Protein AF-0000000078982950 (afdb_homodimer)

Structure (mmCIF, N/CA/C/O backbone):
data_AF-0000000078982950-model_v1
#
loop_
_entity.id
_entity.type
_entity.pdbx_description
1 polymer 'Carboxymuconolactone decarboxylase family protein'
#
loop_
_atom_site.group_PDB
_atom_site.id
_atom_site.type_symbol
_atom_site.label_atom_id
_atom_site.label_alt_id
_atom_site.label_comp_id
_atom_site.label_asym_id
_atom_site.label_entity_id
_atom_site.label_seq_id
_atom_site.pdbx_PDB_ins_code
_atom_site.Cartn_x
_atom_site.Cartn_y
_atom_site.Cartn_z
_atom_site.occupancy
_atom_site.B_iso_or_equiv
_atom_site.auth_seq_id
_atom_site.auth_comp_id
_atom_site.auth_asym_id
_atom_site.auth_atom_id
_atom_site.pdbx_PDB_model_num
ATOM 1 N N . MET A 1 1 ? -13.945 34.406 10.516 1 42.62 1 MET A N 1
ATOM 2 C CA . MET A 1 1 ? -13.352 33.656 11.625 1 42.62 1 MET A CA 1
ATOM 3 C C . MET A 1 1 ? -13.32 32.156 11.336 1 42.62 1 MET A C 1
ATOM 5 O O . MET A 1 1 ? -14.344 31.578 10.969 1 42.62 1 MET A O 1
ATOM 9 N N . LYS A 1 2 ? -12.109 31.609 10.891 1 49.88 2 LYS A N 1
ATOM 10 C CA . LYS A 1 2 ? -12.016 30.188 10.562 1 49.88 2 LYS A CA 1
ATOM 11 C C . LYS A 1 2 ? -12.781 29.344 11.57 1 49.88 2 LYS A C 1
ATOM 13 O O . LYS A 1 2 ? -12.539 29.406 12.773 1 49.88 2 LYS A O 1
ATOM 18 N N . PRO A 1 3 ? -13.867 28.719 11.367 1 52.5 3 PRO A N 1
ATOM 19 C CA . PRO A 1 3 ? -14.656 28.016 12.391 1 52.5 3 PRO A CA 1
ATOM 20 C C . PRO A 1 3 ? -13.805 27.109 13.266 1 52.5 3 PRO A C 1
ATOM 22 O O . PRO A 1 3 ? -12.75 26.625 12.836 1 52.5 3 PRO A O 1
ATOM 25 N N . THR A 1 4 ? -14.148 27.156 14.648 1 52.28 4 THR A N 1
ATOM 26 C CA . THR A 1 4 ? -13.531 26.391 15.734 1 52.28 4 THR A CA 1
ATOM 27 C C . THR A 1 4 ? -13.188 24.984 15.273 1 52.28 4 THR A C 1
ATOM 29 O O . THR A 1 4 ? -12.195 24.406 15.719 1 52.28 4 THR A O 1
ATOM 32 N N . HIS A 1 5 ? -14.023 24.438 14.461 1 58.47 5 HIS A N 1
ATOM 33 C CA . HIS A 1 5 ? -13.797 23.094 13.93 1 58.47 5 HIS A CA 1
ATOM 34 C C . HIS A 1 5 ? -12.539 23.047 13.07 1 58.47 5 HIS A C 1
ATOM 36 O O . HIS A 1 5 ? -11.797 22.062 13.109 1 58.47 5 HIS A O 1
ATOM 42 N N . GLY A 1 6 ? -12.312 24.25 12.578 1 64.62 6 GLY A N 1
ATOM 43 C CA . GLY A 1 6 ? -11.156 24.375 11.703 1 64.62 6 GLY A CA 1
ATOM 44 C C . GLY A 1 6 ? -9.836 24.344 12.453 1 64.62 6 GLY A C 1
ATOM 45 O O . GLY A 1 6 ? -8.914 23.609 12.07 1 64.62 6 GLY A O 1
ATOM 46 N N . ILE A 1 7 ? -9.914 25.016 13.633 1 70.56 7 ILE A N 1
ATOM 47 C CA . ILE A 1 7 ? -8.68 25.094 14.398 1 70.56 7 ILE A CA 1
ATOM 48 C C . ILE A 1 7 ? -8.344 23.719 14.984 1 70.56 7 ILE A C 1
ATOM 50 O O . ILE A 1 7 ? -7.184 23.297 14.953 1 70.56 7 ILE A O 1
ATOM 54 N N . GLU A 1 8 ? -9.328 23.125 15.469 1 87.69 8 GLU A N 1
ATOM 55 C CA . GLU A 1 8 ? -9.102 21.797 16.031 1 87.69 8 GLU A CA 1
ATOM 56 C C . GLU A 1 8 ? -8.648 20.797 14.961 1 87.69 8 GLU A C 1
ATOM 58 O O . GLU A 1 8 ? -7.781 19.953 15.211 1 87.69 8 GLU A O 1
ATOM 63 N N . ARG A 1 9 ? -9.195 21.031 13.883 1 92.38 9 ARG A N 1
ATOM 64 C CA . ARG A 1 9 ? -8.852 20.188 12.758 1 92.38 9 ARG A CA 1
ATOM 65 C C . ARG A 1 9 ? -7.406 20.391 12.32 1 92.38 9 ARG A C 1
ATOM 67 O O . ARG A 1 9 ? -6.668 19.438 12.094 1 92.38 9 ARG A O 1
ATOM 74 N N . ASP A 1 10 ? -7.055 21.641 12.258 1 92.06 10 ASP A N 1
ATOM 75 C CA . ASP A 1 10 ? -5.676 21.969 11.898 1 92.06 10 ASP A CA 1
ATOM 76 C C . ASP A 1 10 ? -4.699 21.469 12.961 1 92.06 10 ASP A C 1
ATOM 78 O O . ASP A 1 10 ? -3.637 20.922 12.625 1 92.06 10 ASP A O 1
ATOM 82 N N . THR A 1 11 ? -5.086 21.703 14.18 1 94.94 11 THR A N 1
ATOM 83 C CA . THR A 1 11 ? -4.238 21.266 15.281 1 94.94 11 THR A CA 1
ATOM 84 C C . THR A 1 11 ? -4.035 19.766 15.25 1 94.94 11 THR A C 1
ATOM 86 O O . THR A 1 11 ? -2.922 19.266 15.461 1 94.94 11 THR A O 1
ATOM 89 N N . LEU A 1 12 ? -5.059 19.062 15.016 1 96.25 12 LEU A N 1
ATOM 90 C CA . LEU A 1 12 ? -4.977 17.609 14.945 1 96.25 12 LEU A CA 1
ATOM 91 C C . LEU A 1 12 ? -4.094 17.172 13.781 1 96.25 12 LEU A C 1
ATOM 93 O O . LEU A 1 12 ? -3.264 16.266 13.93 1 96.25 12 LEU A O 1
ATOM 97 N N . ALA A 1 13 ? -4.316 17.797 12.695 1 97.31 13 ALA A N 1
ATOM 98 C CA . ALA A 1 13 ? -3.512 17.484 11.523 1 97.31 13 ALA A CA 1
ATOM 99 C C . ALA A 1 13 ? -2.025 17.688 11.797 1 97.31 13 ALA A C 1
ATOM 101 O O . ALA A 1 13 ? -1.204 16.812 11.484 1 97.31 13 ALA A O 1
ATOM 102 N N . LEU A 1 14 ? -1.729 18.766 12.398 1 96.88 14 LEU A N 1
ATOM 103 C CA . LEU A 1 14 ? -0.335 19.094 12.664 1 96.88 14 LEU A CA 1
ATOM 104 C C . LEU A 1 14 ? 0.253 18.172 13.727 1 96.88 14 LEU A C 1
ATOM 106 O O . LEU A 1 14 ? 1.439 17.844 13.68 1 96.88 14 LEU A O 1
ATOM 110 N N . ALA A 1 15 ? -0.502 17.75 14.641 1 97 15 ALA A N 1
ATOM 111 C CA . ALA A 1 15 ? -0.04 16.812 15.664 1 97 15 ALA A CA 1
ATOM 112 C C . ALA A 1 15 ? 0.327 15.469 15.039 1 97 15 ALA A C 1
ATOM 114 O O . ALA A 1 15 ? 1.34 14.867 15.406 1 97 15 ALA A O 1
ATOM 115 N N . ILE A 1 16 ? -0.468 15.016 14.117 1 97 16 ILE A N 1
ATOM 116 C CA . ILE A 1 16 ? -0.2 13.75 13.438 1 97 16 ILE A CA 1
ATOM 117 C C . ILE A 1 16 ? 1.064 13.875 12.594 1 97 16 ILE A C 1
ATOM 119 O O . ILE A 1 16 ? 1.909 12.977 12.594 1 97 16 ILE A O 1
ATOM 123 N N . LEU A 1 17 ? 1.16 14.969 11.938 1 96.94 17 LEU A N 1
ATOM 124 C CA . LEU A 1 17 ? 2.348 15.203 11.125 1 96.94 17 LEU A CA 1
ATOM 125 C C . LEU A 1 17 ? 3.609 15.164 11.977 1 96.94 17 LEU A C 1
ATOM 127 O O . LEU A 1 17 ? 4.633 14.617 11.555 1 96.94 17 LEU A O 1
ATOM 131 N N . ASP A 1 18 ? 3.578 15.68 13.164 1 97.25 18 ASP A N 1
ATOM 132 C CA . ASP A 1 18 ? 4.734 15.672 14.055 1 97.25 18 ASP A CA 1
ATOM 133 C C . ASP A 1 18 ? 5.008 14.266 14.586 1 97.25 18 ASP A C 1
ATOM 135 O O . ASP A 1 18 ? 6.145 13.938 14.93 1 97.25 18 ASP A O 1
ATOM 139 N N . GLN A 1 19 ? 3.977 13.461 14.711 1 96.56 19 GLN A N 1
ATOM 140 C CA . GLN A 1 19 ? 4.172 12.062 15.086 1 96.56 19 GLN A CA 1
ATOM 141 C C . GLN A 1 19 ? 4.945 11.312 14.008 1 96.56 19 GLN A C 1
ATOM 143 O O . GLN A 1 19 ? 5.727 10.406 14.312 1 96.56 19 GLN A O 1
ATOM 148 N N . LEU A 1 20 ? 4.75 11.68 12.805 1 97.12 20 LEU A N 1
ATOM 149 C CA . LEU A 1 20 ? 5.449 11.047 11.688 1 97.12 20 LEU A CA 1
ATOM 150 C C . LEU A 1 20 ? 6.914 11.469 11.664 1 97.12 20 LEU A C 1
ATOM 152 O O . LEU A 1 20 ? 7.797 10.633 11.438 1 97.12 20 LEU A O 1
ATOM 156 N N . GLU A 1 21 ? 7.172 12.672 11.859 1 96.75 21 GLU A N 1
ATOM 157 C CA . GLU A 1 21 ? 8.523 13.227 11.898 1 96.75 21 GLU A CA 1
ATOM 158 C C . GLU A 1 21 ? 8.578 14.508 12.727 1 96.75 21 GLU A C 1
ATOM 160 O O . GLU A 1 21 ? 7.902 15.484 12.406 1 96.75 21 GLU A O 1
ATOM 165 N N . SER A 1 22 ? 9.438 14.461 13.766 1 96.81 22 SER A N 1
ATOM 166 C CA . SER A 1 22 ? 9.578 15.633 14.633 1 96.81 22 SER A CA 1
ATOM 167 C C . SER A 1 22 ? 9.938 16.875 13.82 1 96.81 22 SER A C 1
ATOM 169 O O . SER A 1 22 ? 10.844 16.844 12.992 1 96.81 22 SER A O 1
ATOM 171 N N . GLY A 1 23 ? 9.117 17.969 14.016 1 96.62 23 GLY A N 1
ATOM 172 C CA . GLY A 1 23 ? 9.391 19.234 13.367 1 96.62 23 GLY A CA 1
ATOM 173 C C . GLY A 1 23 ? 8.758 19.359 12 1 96.62 23 GLY A C 1
ATOM 174 O O . GLY A 1 23 ? 8.789 20.422 11.383 1 96.62 23 GLY A O 1
ATOM 175 N N . ALA A 1 24 ? 8.164 18.297 11.523 1 96.69 24 ALA A N 1
ATOM 176 C CA . ALA A 1 24 ? 7.57 18.312 10.188 1 96.69 24 ALA A CA 1
ATOM 177 C C . ALA A 1 24 ? 6.402 19.297 10.109 1 96.69 24 ALA A C 1
ATOM 179 O O . ALA A 1 24 ? 6.172 19.922 9.078 1 96.69 24 ALA A O 1
ATOM 180 N N . SER A 1 25 ? 5.664 19.422 11.219 1 97.12 25 SER A N 1
ATOM 181 C CA . SER A 1 25 ? 4.488 20.281 11.195 1 97.12 25 SER A CA 1
ATOM 182 C C . SER A 1 25 ? 4.855 21.703 10.812 1 97.12 25 SER A C 1
ATOM 184 O O . SER A 1 25 ? 4.238 22.297 9.93 1 97.12 25 SER A O 1
ATOM 186 N N . GLU A 1 26 ? 5.805 22.25 11.406 1 96.5 26 GLU A N 1
ATOM 187 C CA . GLU A 1 26 ? 6.23 23.625 11.117 1 96.5 26 GLU A CA 1
ATOM 188 C C . GLU A 1 26 ? 6.77 23.75 9.695 1 96.5 26 GLU A C 1
ATOM 190 O O . GLU A 1 26 ? 6.402 24.672 8.969 1 96.5 26 GLU A O 1
ATOM 195 N N . ARG A 1 27 ? 7.602 22.859 9.312 1 96.56 27 ARG A N 1
ATOM 196 C CA . ARG A 1 27 ? 8.234 22.906 8 1 96.56 27 ARG A CA 1
ATOM 197 C C . ARG A 1 27 ? 7.195 22.812 6.891 1 96.56 27 ARG A C 1
ATOM 199 O O . ARG A 1 27 ? 7.188 23.641 5.973 1 96.56 27 ARG A O 1
ATOM 206 N N . VAL A 1 28 ? 6.316 21.875 6.98 1 96.62 28 VAL A N 1
ATOM 207 C CA . VAL A 1 28 ? 5.355 21.609 5.918 1 96.62 28 VAL A CA 1
ATOM 208 C C . VAL A 1 28 ? 4.289 22.703 5.898 1 96.62 28 VAL A C 1
ATOM 210 O O . VAL A 1 28 ? 3.934 23.219 4.832 1 96.62 28 VAL A O 1
ATOM 213 N N . SER A 1 29 ? 3.809 23.094 7.055 1 96.81 29 SER A N 1
ATOM 214 C CA . SER A 1 29 ? 2.768 24.109 7.094 1 96.81 29 SER A CA 1
ATOM 215 C C . SER A 1 29 ? 3.297 25.469 6.617 1 96.81 29 SER A C 1
ATOM 217 O O . SER A 1 29 ? 2.604 26.203 5.91 1 96.81 29 SER A O 1
ATOM 219 N N . ASN A 1 30 ? 4.504 25.781 6.969 1 96.38 30 ASN A N 1
ATOM 220 C CA . ASN A 1 30 ? 5.09 27.016 6.484 1 96.38 30 ASN A CA 1
ATOM 221 C C . ASN A 1 30 ? 5.184 27.047 4.961 1 96.38 30 ASN A C 1
ATOM 223 O O . ASN A 1 30 ? 4.891 28.062 4.332 1 96.38 30 ASN A O 1
ATOM 227 N N . ASN A 1 31 ? 5.633 26.016 4.473 1 95.94 31 ASN A N 1
ATOM 228 C CA . ASN A 1 31 ? 5.738 25.906 3.023 1 95.94 31 ASN A CA 1
ATOM 229 C C . ASN A 1 31 ? 4.375 26.047 2.352 1 95.94 31 ASN A C 1
ATOM 231 O O . ASN A 1 31 ? 4.242 26.766 1.358 1 95.94 31 ASN A O 1
ATOM 235 N N . LEU A 1 32 ? 3.332 25.391 2.857 1 96.38 32 LEU A N 1
ATOM 236 C CA . LEU A 1 32 ? 1.987 25.422 2.293 1 96.38 32 LEU A CA 1
ATOM 237 C C . LEU A 1 32 ? 1.372 26.812 2.445 1 96.38 32 LEU A C 1
ATOM 239 O O . LEU A 1 32 ? 0.742 27.312 1.515 1 96.38 32 LEU A O 1
ATOM 243 N N . ASP A 1 33 ? 1.628 27.344 3.547 1 94 33 ASP A N 1
ATOM 244 C CA . ASP A 1 33 ? 1.074 28.672 3.803 1 94 33 ASP A CA 1
ATOM 245 C C . ASP A 1 33 ? 1.715 29.719 2.893 1 94 33 ASP A C 1
ATOM 247 O O . ASP A 1 33 ? 1.062 30.688 2.494 1 94 33 ASP A O 1
ATOM 251 N N . ALA A 1 34 ? 2.994 29.531 2.645 1 96 34 ALA A N 1
ATOM 252 C CA . ALA A 1 34 ? 3.688 30.438 1.727 1 96 34 ALA A CA 1
ATOM 253 C C . ALA A 1 34 ? 3.09 30.359 0.324 1 96 34 ALA A C 1
ATOM 255 O O . ALA A 1 34 ? 3.127 31.328 -0.43 1 96 34 ALA A O 1
ATOM 256 N N . PHE A 1 35 ? 2.607 29.312 -0.031 1 96.81 35 PHE A N 1
ATOM 257 C CA . PHE A 1 35 ? 1.933 29.125 -1.31 1 96.81 35 PHE A CA 1
ATOM 258 C C . P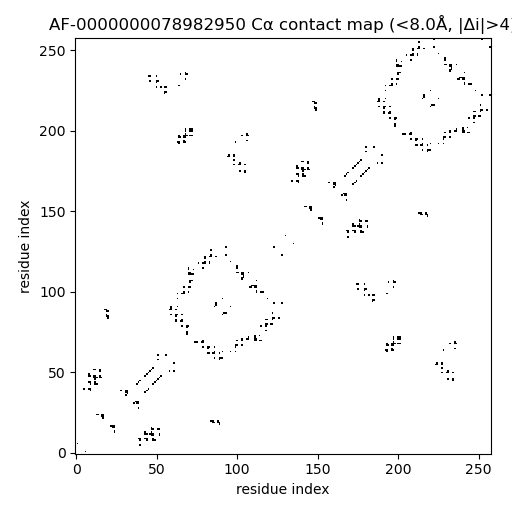HE A 1 35 ? 0.548 29.766 -1.294 1 96.81 35 PHE A C 1
ATOM 260 O O . PHE A 1 35 ? 0.193 30.516 -2.207 1 96.81 35 PHE A O 1
ATOM 267 N N . ASP A 1 36 ? -0.268 29.453 -0.288 1 96.44 36 ASP A N 1
ATOM 268 C CA . ASP A 1 36 ? -1.623 29.953 -0.105 1 96.44 36 ASP A CA 1
ATOM 269 C C . ASP A 1 36 ? -2.074 29.812 1.347 1 96.44 36 ASP A C 1
ATOM 271 O O . ASP A 1 36 ? -1.859 28.766 1.965 1 96.44 36 ASP A O 1
ATOM 275 N N . ALA A 1 37 ? -2.752 30.719 1.782 1 94 37 ALA A N 1
ATOM 276 C CA . ALA A 1 37 ? -3.117 30.781 3.195 1 94 37 ALA A CA 1
ATOM 277 C C . ALA A 1 37 ? -4.09 29.672 3.564 1 94 37 ALA A C 1
ATOM 279 O O . ALA A 1 37 ? -4.219 29.312 4.738 1 94 37 ALA A O 1
ATOM 280 N N . SER A 1 38 ? -4.785 29.125 2.639 1 94.69 38 SER A N 1
ATOM 281 C CA . SER A 1 38 ? -5.773 28.078 2.902 1 94.69 38 SER A CA 1
ATOM 282 C C . SER A 1 38 ? -5.172 26.688 2.729 1 94.69 38 SER A C 1
ATOM 284 O O . SER A 1 38 ? -5.809 25.688 3.053 1 94.69 38 SER A O 1
ATOM 286 N N . ALA A 1 39 ? -3.992 26.656 2.281 1 95.88 39 ALA A N 1
ATOM 287 C CA . ALA A 1 39 ? -3.43 25.391 1.809 1 95.88 39 ALA A CA 1
ATOM 288 C C . ALA A 1 39 ? -3.252 24.406 2.961 1 95.88 39 ALA A C 1
ATOM 290 O O . ALA A 1 39 ? -3.568 23.219 2.824 1 95.88 39 ALA A O 1
ATOM 291 N N . THR A 1 40 ? -2.715 24.828 4.023 1 96.25 40 THR A N 1
ATOM 292 C CA . THR A 1 40 ? -2.521 23.938 5.168 1 96.25 40 THR A CA 1
ATOM 293 C C . THR A 1 40 ? -3.846 23.328 5.609 1 96.25 40 THR A C 1
ATOM 295 O O . THR A 1 40 ? -3.949 22.109 5.77 1 96.25 40 THR A O 1
ATOM 298 N N . GLU A 1 41 ? -4.793 24.094 5.723 1 94.44 41 GLU A N 1
ATOM 299 C CA . GLU A 1 41 ? -6.105 23.625 6.156 1 94.44 41 GLU A CA 1
ATOM 300 C C . GLU A 1 41 ? -6.688 22.625 5.156 1 94.44 41 GLU A C 1
ATOM 302 O O . GLU A 1 41 ? -7.211 21.578 5.547 1 94.44 41 GLU A O 1
ATOM 307 N N . LEU A 1 42 ? -6.637 22.953 3.932 1 95.06 42 LEU A N 1
ATOM 308 C CA . LEU A 1 42 ? -7.266 22.125 2.91 1 95.06 42 LEU A CA 1
ATOM 309 C C . LEU A 1 42 ? -6.508 20.812 2.732 1 95.06 42 LEU A C 1
ATOM 311 O O . LEU A 1 42 ? -7.113 19.734 2.73 1 95.06 42 LEU A O 1
ATOM 315 N N . ILE A 1 43 ? -5.23 20.891 2.607 1 96.56 43 ILE A N 1
ATOM 316 C CA . ILE A 1 43 ? -4.438 19.719 2.248 1 96.56 43 ILE A CA 1
ATOM 317 C C . ILE A 1 43 ? -4.172 18.875 3.49 1 96.56 43 ILE A C 1
ATOM 319 O O . ILE A 1 43 ? -4.496 17.688 3.521 1 96.56 43 ILE A O 1
ATOM 323 N N . LEU A 1 44 ? -3.654 19.453 4.543 1 96.56 44 LEU A N 1
ATOM 324 C CA . LEU A 1 44 ? -3.316 18.688 5.738 1 96.56 44 LEU A CA 1
ATOM 325 C C . LEU A 1 44 ? -4.57 18.312 6.523 1 96.56 44 LEU A C 1
ATOM 327 O O . LEU A 1 44 ? -4.637 17.25 7.145 1 96.56 44 LEU A O 1
ATOM 331 N N . GLY A 1 45 ? -5.5 19.25 6.523 1 96.44 45 GLY A N 1
ATOM 332 C CA .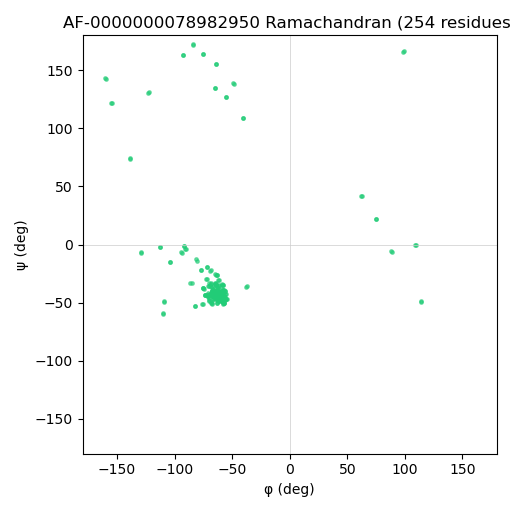 GLY A 1 45 ? -6.762 18.906 7.156 1 96.44 45 GLY A CA 1
ATOM 333 C C . GLY A 1 45 ? -7.395 17.656 6.59 1 96.44 45 GLY A C 1
ATOM 334 O O . GLY A 1 45 ? -7.734 16.734 7.336 1 96.44 45 GLY A O 1
ATOM 335 N N . PHE A 1 46 ? -7.461 17.531 5.316 1 96.19 46 PHE A N 1
ATOM 336 C CA . PHE A 1 46 ? -8.008 16.359 4.656 1 96.19 46 PHE A CA 1
ATOM 337 C C . PHE A 1 46 ? -7.117 15.141 4.898 1 96.19 46 PHE A C 1
ATOM 339 O O . PHE A 1 46 ? -7.594 14.102 5.359 1 96.19 46 PHE A O 1
ATOM 346 N N . SER A 1 47 ? -5.879 15.258 4.648 1 97.69 47 SER A N 1
ATOM 347 C CA . SER A 1 47 ? -4.969 14.117 4.656 1 97.69 47 SER A CA 1
ATOM 348 C C . SER A 1 47 ? -4.816 13.539 6.059 1 97.69 47 SER A C 1
ATOM 350 O O . SER A 1 47 ? -4.953 12.328 6.254 1 97.69 47 SER A O 1
ATOM 352 N N . PHE A 1 48 ? -4.668 14.383 7.043 1 96.81 48 PHE A N 1
ATOM 353 C CA . PHE A 1 48 ? -4.246 13.883 8.344 1 96.81 48 PHE A CA 1
ATOM 354 C C . PHE A 1 48 ? -5.391 13.961 9.352 1 96.81 48 PHE A C 1
ATOM 356 O O . PHE A 1 48 ? -5.727 12.961 9.992 1 96.81 48 PHE A O 1
ATOM 363 N N . ALA A 1 49 ? -6.051 15.055 9.445 1 96.38 49 ALA A N 1
ATOM 364 C CA . ALA A 1 49 ? -7.121 15.172 10.43 1 96.38 49 ALA A CA 1
ATOM 365 C C . ALA A 1 49 ? -8.328 14.32 10.047 1 96.38 49 ALA A C 1
ATOM 367 O O . ALA A 1 49 ? -8.938 13.672 10.898 1 96.38 49 ALA A O 1
ATOM 368 N N . ASP A 1 50 ? -8.695 14.32 8.773 1 96.44 50 ASP A N 1
ATOM 369 C CA . ASP A 1 50 ? -9.914 13.641 8.352 1 96.44 50 ASP A CA 1
ATOM 370 C C . ASP A 1 50 ? -9.656 12.164 8.062 1 96.44 50 ASP A C 1
ATOM 372 O O . ASP A 1 50 ? -10.516 11.32 8.312 1 96.44 50 ASP A O 1
ATOM 376 N N . VAL A 1 51 ? -8.539 11.844 7.598 1 97.19 51 VAL A N 1
ATOM 377 C CA . VAL A 1 51 ? -8.344 10.484 7.109 1 97.19 51 VAL A CA 1
ATOM 378 C C . VAL A 1 51 ? -7.398 9.734 8.047 1 97.19 51 VAL A C 1
ATOM 380 O O . VAL A 1 51 ? -7.781 8.727 8.641 1 97.19 51 VAL A O 1
ATOM 383 N N . LEU A 1 52 ? -6.215 10.195 8.227 1 96.12 52 LEU A N 1
ATOM 384 C CA . LEU A 1 52 ? -5.207 9.422 8.945 1 96.12 52 LEU A CA 1
ATOM 385 C C . LEU A 1 52 ? -5.52 9.375 10.438 1 96.12 52 LEU A C 1
ATOM 387 O O . LEU A 1 52 ? -4.969 8.539 11.164 1 96.12 52 LEU A O 1
ATOM 391 N N . SER A 1 53 ? -6.316 10.258 10.914 1 95 53 SER A N 1
ATOM 392 C CA . SER A 1 53 ? -6.656 10.281 12.328 1 95 53 SER A CA 1
ATOM 393 C C . SER A 1 53 ? -7.742 9.258 12.656 1 95 53 SER A C 1
ATOM 395 O O . SER A 1 53 ? -8.016 8.984 13.82 1 95 53 SER A O 1
ATOM 397 N N . ARG A 1 54 ? -8.375 8.75 11.641 1 94.62 54 ARG A N 1
ATOM 398 C CA . ARG A 1 54 ? -9.445 7.785 11.859 1 94.62 54 ARG A CA 1
ATOM 399 C C . ARG A 1 54 ? -8.914 6.516 12.508 1 94.62 54 ARG A C 1
ATOM 401 O O . ARG A 1 54 ? -7.742 6.16 12.328 1 94.62 54 ARG A O 1
ATOM 408 N N . GLU A 1 55 ? -9.859 5.871 13.172 1 93.38 55 GLU A N 1
ATOM 409 C CA . GLU A 1 55 ? -9.508 4.602 13.797 1 93.38 55 GLU A CA 1
ATOM 410 C C . GLU A 1 55 ? -9.594 3.451 12.805 1 93.38 55 GLU A C 1
ATOM 412 O O . GLU A 1 55 ? -10.031 3.641 11.664 1 93.38 55 GLU A O 1
ATOM 417 N N . GLY A 1 56 ? -9.148 2.227 13.188 1 93.31 56 GLY A N 1
ATOM 418 C CA . GLY A 1 56 ? -9.281 1.049 12.344 1 93.31 56 GLY A CA 1
ATOM 419 C C . GLY A 1 56 ? -7.945 0.508 11.867 1 93.31 56 GLY A C 1
ATOM 420 O O . GLY A 1 56 ? -7.754 -0.708 11.789 1 93.31 56 GLY A O 1
ATOM 421 N N . ILE A 1 57 ? -7.129 1.4 11.352 1 96.69 57 ILE A N 1
ATOM 422 C CA . ILE A 1 57 ? -5.762 1.035 10.984 1 96.69 57 ILE A CA 1
ATOM 423 C C . ILE A 1 57 ? -4.773 1.932 11.727 1 96.69 57 ILE A C 1
ATOM 425 O O . ILE A 1 57 ? -4.949 3.15 11.781 1 96.69 57 ILE A O 1
ATOM 429 N N . ASP A 1 58 ? -3.809 1.331 12.328 1 97.44 58 ASP A N 1
ATOM 430 C CA . ASP A 1 58 ? -2.861 2.119 13.109 1 97.44 58 ASP A CA 1
ATOM 431 C C . ASP A 1 58 ? -1.894 2.875 12.195 1 97.44 58 ASP A C 1
ATOM 433 O O . ASP A 1 58 ? -1.799 2.582 11 1 97.44 58 ASP A O 1
ATOM 437 N N . LEU A 1 59 ? -1.22 3.848 12.766 1 97.25 59 LEU A N 1
ATOM 438 C CA . LEU A 1 59 ? -0.352 4.738 12 1 97.25 59 LEU A CA 1
ATOM 439 C C . LEU A 1 59 ? 0.788 3.965 11.352 1 97.25 59 LEU A C 1
ATOM 441 O O . LEU A 1 59 ? 1.22 4.301 10.242 1 97.25 59 LEU A O 1
ATOM 445 N N . ARG A 1 60 ? 1.338 2.967 12.031 1 98.19 60 ARG A N 1
ATOM 446 C CA . ARG A 1 60 ? 2.4 2.125 11.492 1 98.19 60 ARG A CA 1
ATOM 447 C C . ARG A 1 60 ? 1.965 1.467 10.188 1 98.19 60 ARG A C 1
ATOM 449 O O . ARG A 1 60 ? 2.662 1.561 9.172 1 98.19 60 ARG A O 1
ATOM 456 N N . THR A 1 61 ? 0.837 0.86 10.172 1 98.56 61 THR A N 1
ATOM 457 C CA . THR A 1 61 ? 0.294 0.21 8.984 1 98.56 61 THR A CA 1
ATOM 458 C C . THR A 1 61 ? -0.031 1.238 7.906 1 98.56 61 THR A C 1
ATOM 460 O O . THR A 1 61 ? 0.224 1.006 6.723 1 98.56 61 THR A O 1
ATOM 463 N N . ARG A 1 62 ? -0.586 2.342 8.312 1 98.56 62 ARG A N 1
ATOM 464 C CA . ARG A 1 62 ? -0.875 3.396 7.348 1 98.56 62 ARG A CA 1
ATOM 465 C C . ARG A 1 62 ? 0.392 3.836 6.621 1 98.56 62 ARG A C 1
ATOM 467 O O . ARG A 1 62 ? 0.361 4.117 5.422 1 98.56 62 ARG A O 1
ATOM 474 N N . GLU A 1 63 ? 1.493 3.924 7.309 1 98.62 63 GLU A N 1
ATOM 475 C CA . GLU A 1 63 ? 2.734 4.332 6.66 1 98.62 63 GLU A CA 1
ATOM 476 C C . GLU A 1 63 ? 3.252 3.244 5.723 1 98.62 63 GLU A C 1
ATOM 478 O O . GLU A 1 63 ? 3.846 3.543 4.684 1 98.62 63 GLU A O 1
ATOM 483 N N . MET A 1 64 ? 3.055 1.953 6.125 1 98.75 64 MET A N 1
ATOM 484 C CA . MET A 1 64 ? 3.385 0.879 5.191 1 98.75 64 MET A CA 1
ATOM 485 C C . MET A 1 64 ? 2.596 1.025 3.895 1 98.75 64 MET A C 1
ATOM 487 O O . MET A 1 64 ? 3.158 0.907 2.805 1 98.75 64 MET A O 1
ATOM 491 N N . LEU A 1 65 ? 1.326 1.29 4.004 1 98.75 65 LEU A N 1
ATOM 492 C CA . LEU A 1 65 ? 0.461 1.479 2.846 1 98.75 65 LEU A CA 1
ATOM 493 C C . LEU A 1 65 ? 0.923 2.668 2.01 1 98.75 65 LEU A C 1
ATOM 495 O O . LEU A 1 65 ? 0.922 2.604 0.778 1 98.75 65 LEU A O 1
ATOM 499 N N . THR A 1 66 ? 1.275 3.785 2.639 1 98.75 66 THR A N 1
ATOM 500 C CA . THR A 1 66 ? 1.713 4.996 1.951 1 98.75 66 THR A CA 1
ATOM 501 C C . THR A 1 66 ? 2.99 4.734 1.158 1 98.75 66 THR A C 1
ATOM 503 O O . THR A 1 66 ? 3.092 5.113 -0.01 1 98.75 66 THR A O 1
ATOM 506 N N . VAL A 1 67 ? 3.949 4.023 1.806 1 98.75 67 VAL A N 1
ATOM 507 C CA . VAL A 1 67 ? 5.191 3.67 1.127 1 98.75 67 VAL A CA 1
ATOM 508 C C . VAL A 1 67 ? 4.887 2.807 -0.094 1 98.75 67 VAL A C 1
ATOM 510 O O . VAL A 1 67 ? 5.441 3.025 -1.173 1 98.75 67 VAL A O 1
ATOM 513 N N . ALA A 1 68 ? 4.02 1.875 0.12 1 98.69 68 ALA A N 1
ATOM 514 C CA . ALA A 1 68 ? 3.629 1.01 -0.989 1 98.69 68 ALA A CA 1
ATOM 515 C C . ALA A 1 68 ? 3.002 1.818 -2.121 1 98.69 68 ALA A C 1
ATOM 517 O O . ALA A 1 68 ? 3.361 1.645 -3.289 1 98.69 68 ALA A O 1
ATOM 518 N N . MET A 1 69 ? 2.062 2.711 -1.854 1 98.62 69 MET A N 1
ATOM 519 C CA . MET A 1 69 ? 1.362 3.506 -2.859 1 98.62 69 MET A CA 1
ATOM 520 C C . MET A 1 69 ? 2.332 4.422 -3.598 1 98.62 69 MET A C 1
ATOM 522 O O . MET A 1 69 ? 2.354 4.445 -4.832 1 98.62 69 MET A O 1
ATOM 526 N N . LEU A 1 70 ? 3.111 5.148 -2.891 1 98.38 70 LEU A N 1
ATOM 527 C CA . LEU A 1 70 ? 4.031 6.109 -3.488 1 98.38 70 LEU A CA 1
ATOM 528 C C . LEU A 1 70 ? 5.113 5.398 -4.297 1 98.38 70 LEU A C 1
ATOM 530 O O . LEU A 1 70 ? 5.5 5.867 -5.371 1 98.38 70 LEU A O 1
ATOM 534 N N . GLY A 1 71 ? 5.621 4.316 -3.715 1 98.25 71 GLY A N 1
ATOM 535 C CA . GLY A 1 71 ? 6.59 3.523 -4.457 1 98.25 71 GLY A CA 1
ATOM 536 C C . GLY A 1 71 ? 6.039 2.982 -5.762 1 98.25 71 GLY A C 1
ATOM 537 O O . GLY A 1 71 ? 6.73 3.002 -6.785 1 98.25 71 GLY A O 1
ATOM 538 N N . ALA A 1 72 ? 4.859 2.506 -5.676 1 98.06 72 ALA A N 1
ATOM 539 C CA . ALA A 1 72 ? 4.234 1.932 -6.863 1 98.06 72 ALA A CA 1
ATOM 540 C C . ALA A 1 72 ? 3.949 3.008 -7.906 1 98.06 72 ALA A C 1
ATOM 542 O O . ALA A 1 72 ? 4.109 2.775 -9.109 1 98.06 72 ALA A O 1
ATOM 543 N N . LYS A 1 73 ? 3.504 4.16 -7.5 1 96.25 73 LYS A N 1
ATOM 544 C CA . LYS A 1 73 ? 3.188 5.254 -8.414 1 96.25 73 LYS A CA 1
ATOM 545 C C . LYS A 1 73 ? 4.453 5.809 -9.062 1 96.25 73 LYS A C 1
ATOM 547 O O . LYS A 1 73 ? 4.469 6.09 -10.266 1 96.25 73 LYS A O 1
ATOM 552 N N . GLY A 1 74 ? 5.484 6.125 -8.25 1 94.56 74 GLY A N 1
ATOM 553 C CA . GLY A 1 74 ? 6.777 6.578 -8.734 1 94.56 74 GLY A CA 1
ATOM 554 C C . GLY A 1 74 ? 6.762 8.016 -9.219 1 94.56 74 GLY A C 1
ATOM 555 O O . GLY A 1 74 ? 7.633 8.43 -9.984 1 94.56 74 GLY A O 1
ATOM 556 N N . THR A 1 75 ? 5.793 8.773 -8.758 1 93 75 THR A N 1
ATOM 557 C CA . THR A 1 75 ? 5.633 10.102 -9.344 1 93 75 THR A CA 1
ATOM 558 C C . THR A 1 75 ? 5.961 11.188 -8.32 1 93 75 THR A C 1
ATOM 560 O O . THR A 1 75 ? 5.918 12.383 -8.633 1 93 75 THR A O 1
ATOM 563 N N . ALA A 1 76 ? 6.27 10.836 -7.156 1 95.19 76 ALA A N 1
ATOM 564 C CA . ALA A 1 76 ? 6.473 11.797 -6.078 1 95.19 76 ALA A CA 1
ATOM 565 C C . ALA A 1 76 ? 7.68 11.414 -5.219 1 95.19 76 ALA A C 1
ATOM 567 O O . ALA A 1 76 ? 7.523 11.039 -4.055 1 95.19 76 ALA A O 1
ATOM 568 N N . PRO A 1 77 ? 8.922 11.602 -5.742 1 94.69 77 PRO A N 1
ATOM 569 C CA . PRO A 1 77 ? 10.102 11.09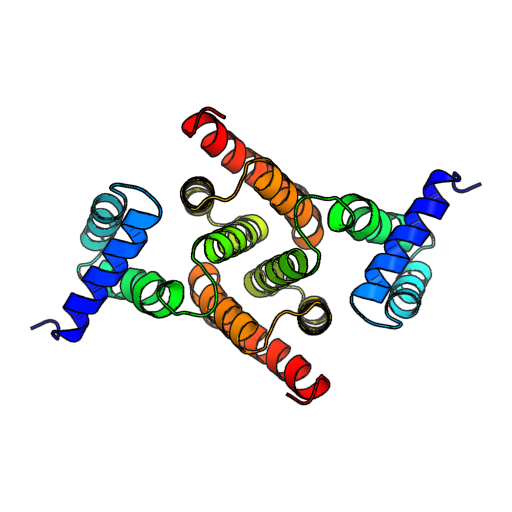4 -5.035 1 94.69 77 PRO A CA 1
ATOM 570 C C . PRO A 1 77 ? 10.328 11.781 -3.693 1 94.69 77 PRO A C 1
ATOM 572 O O . PRO A 1 77 ? 10.758 11.148 -2.73 1 94.69 77 PRO A O 1
ATOM 575 N N . GLY A 1 78 ? 10.117 13.07 -3.631 1 96 78 GLY A N 1
ATOM 576 C CA . GLY A 1 78 ? 10.258 13.766 -2.357 1 96 78 GLY A CA 1
ATOM 577 C C . GLY A 1 78 ? 9.312 13.25 -1.293 1 96 78 GLY A C 1
ATOM 578 O O . GLY A 1 78 ? 9.68 13.148 -0.121 1 96 78 GLY A O 1
ATOM 579 N N . GLN A 1 79 ? 8.078 12.977 -1.704 1 97.62 79 GLN A N 1
ATOM 580 C CA . GLN A 1 79 ? 7.098 12.414 -0.783 1 97.62 79 GLN A CA 1
ATOM 581 C C . GLN A 1 79 ? 7.488 11 -0.36 1 97.62 79 GLN A C 1
ATOM 583 O O . GLN A 1 79 ? 7.34 10.633 0.807 1 97.62 79 GLN A O 1
ATOM 588 N N . LEU A 1 80 ? 7.949 10.203 -1.272 1 98.44 80 LEU A N 1
ATOM 589 C CA . LEU A 1 80 ? 8.406 8.867 -0.917 1 98.44 80 LEU A CA 1
ATOM 590 C C . LEU A 1 80 ? 9.547 8.93 0.093 1 98.44 80 LEU A C 1
ATOM 592 O O . LEU A 1 80 ? 9.57 8.164 1.061 1 98.44 80 LEU A O 1
ATOM 596 N N . ASP A 1 81 ? 10.5 9.859 -0.104 1 97.88 81 ASP A N 1
ATOM 597 C CA . ASP A 1 81 ? 11.586 10.047 0.856 1 97.88 81 ASP A CA 1
ATOM 598 C C . ASP A 1 81 ? 11.039 10.359 2.246 1 97.88 81 ASP A C 1
ATOM 600 O O . ASP A 1 81 ? 11.453 9.758 3.236 1 97.88 81 ASP A O 1
ATOM 604 N N . PHE A 1 82 ? 10.172 11.281 2.326 1 98 82 PHE A N 1
ATOM 605 C CA . PHE A 1 82 ? 9.586 11.68 3.6 1 98 82 PHE A CA 1
ATOM 606 C C . PHE A 1 82 ? 8.898 10.492 4.273 1 98 82 PHE A C 1
ATOM 608 O O . PHE A 1 82 ? 9.141 10.227 5.453 1 98 82 PHE A O 1
ATOM 615 N N . HIS A 1 83 ? 8.07 9.781 3.619 1 98.56 83 HIS A N 1
ATOM 616 C CA . HIS A 1 83 ? 7.246 8.742 4.23 1 98.56 83 HIS A CA 1
ATOM 617 C C . HIS A 1 83 ? 8.062 7.48 4.492 1 98.56 83 HIS A C 1
ATOM 619 O O . HIS A 1 83 ? 7.668 6.641 5.301 1 98.56 83 HIS A O 1
ATOM 625 N N . MET A 1 84 ? 9.156 7.277 3.811 1 98.56 84 MET A N 1
ATOM 626 C CA . MET A 1 84 ? 10.086 6.219 4.195 1 98.56 84 MET A CA 1
ATOM 627 C C . MET A 1 84 ? 10.633 6.461 5.598 1 98.56 84 MET A C 1
ATOM 629 O O . MET A 1 84 ? 10.672 5.543 6.418 1 98.56 84 MET A O 1
ATOM 633 N N . ARG A 1 85 ? 11.086 7.656 5.852 1 98.19 85 ARG A N 1
ATOM 634 C CA . ARG A 1 85 ? 11.523 8 7.199 1 98.19 85 ARG A CA 1
ATOM 635 C C . ARG A 1 85 ? 10.375 7.887 8.195 1 98.19 85 ARG A C 1
ATOM 637 O O . ARG A 1 85 ? 10.562 7.355 9.297 1 98.19 85 ARG A O 1
ATOM 644 N N . ALA A 1 86 ? 9.203 8.43 7.805 1 98.31 86 ALA A N 1
ATOM 645 C CA . ALA A 1 86 ? 8.031 8.375 8.672 1 98.31 86 ALA A CA 1
ATOM 646 C C . ALA A 1 86 ? 7.699 6.934 9.047 1 98.31 86 ALA A C 1
ATOM 648 O O . ALA A 1 86 ? 7.34 6.652 10.195 1 98.31 86 ALA A O 1
ATOM 649 N N . ALA A 1 87 ? 7.77 6 8.078 1 98.56 87 ALA A N 1
ATOM 650 C CA . ALA A 1 87 ? 7.512 4.59 8.344 1 98.56 87 ALA A CA 1
ATOM 651 C C . ALA A 1 87 ? 8.438 4.062 9.43 1 98.56 87 ALA A C 1
ATOM 653 O O . ALA A 1 87 ? 7.992 3.4 10.375 1 98.56 87 ALA A O 1
ATOM 654 N N . LEU A 1 88 ? 9.711 4.32 9.367 1 98.44 88 LEU A N 1
ATOM 655 C CA . LEU A 1 88 ? 10.672 3.906 10.383 1 98.44 88 LEU A CA 1
ATOM 656 C C . LEU A 1 88 ? 10.32 4.512 11.734 1 98.44 88 LEU A C 1
ATOM 658 O O . LEU A 1 88 ? 10.344 3.816 12.758 1 98.44 88 LEU A O 1
ATOM 662 N N . ASN A 1 89 ? 9.969 5.766 11.75 1 97.88 89 ASN A N 1
ATOM 663 C CA . ASN A 1 89 ? 9.617 6.457 12.984 1 97.88 89 ASN A CA 1
ATOM 664 C C . ASN A 1 89 ? 8.375 5.848 13.633 1 97.88 89 ASN A C 1
ATOM 666 O O . ASN A 1 89 ? 8.203 5.934 14.852 1 97.88 89 ASN A O 1
ATOM 670 N N . CYS A 1 90 ? 7.531 5.234 12.836 1 97.88 90 CYS A N 1
ATOM 671 C CA . CYS A 1 90 ? 6.301 4.633 13.336 1 97.88 90 CYS A CA 1
ATOM 672 C C . CYS A 1 90 ? 6.516 3.166 13.688 1 97.88 90 CYS A C 1
ATOM 674 O O . CYS A 1 90 ? 5.562 2.459 14.031 1 97.88 90 CYS A O 1
ATOM 676 N N . GLY A 1 91 ? 7.676 2.645 13.5 1 97.88 91 GLY A N 1
ATOM 677 C CA . GLY A 1 91 ? 7.996 1.314 13.992 1 97.88 91 GLY A CA 1
ATOM 678 C C . GLY A 1 91 ? 8.133 0.284 12.891 1 97.88 91 GLY A C 1
ATOM 679 O O . GLY A 1 91 ? 8.336 -0.901 13.164 1 97.88 91 GLY A O 1
ATOM 680 N N . VAL A 1 92 ? 7.957 0.631 11.648 1 98.44 92 VAL A N 1
ATOM 681 C CA . VAL A 1 92 ? 8.242 -0.299 10.562 1 98.44 92 VAL A CA 1
ATOM 682 C C . VAL A 1 92 ? 9.734 -0.618 10.531 1 98.44 92 VAL A C 1
ATOM 684 O O . VAL A 1 92 ? 10.57 0.287 10.602 1 98.44 92 VAL A O 1
ATOM 687 N N . THR A 1 93 ? 10.047 -1.855 10.391 1 98.31 93 THR A N 1
ATOM 688 C CA . THR A 1 93 ? 11.445 -2.26 10.484 1 98.31 93 THR A CA 1
ATOM 689 C C . THR A 1 93 ? 12.102 -2.285 9.109 1 98.31 93 THR A C 1
ATOM 691 O O . THR A 1 93 ? 11.406 -2.303 8.086 1 98.31 93 THR A O 1
ATOM 694 N N . ARG A 1 94 ? 13.484 -2.301 9.148 1 97.81 94 ARG A N 1
ATOM 695 C CA . ARG A 1 94 ? 14.234 -2.391 7.898 1 97.81 94 ARG A CA 1
ATOM 696 C C . ARG A 1 94 ? 13.836 -3.633 7.109 1 97.81 94 ARG A C 1
ATOM 698 O O . ARG A 1 94 ? 13.531 -3.545 5.918 1 97.81 94 ARG A O 1
ATOM 705 N N . PRO A 1 95 ? 13.727 -4.836 7.672 1 98.31 95 PRO A N 1
ATOM 706 C CA . PRO A 1 95 ? 13.305 -6.008 6.902 1 98.31 95 PRO A CA 1
ATOM 707 C C . PRO A 1 95 ? 11.898 -5.859 6.328 1 98.31 95 PRO A C 1
ATOM 709 O O . PRO A 1 95 ? 11.625 -6.32 5.215 1 98.31 95 PRO A O 1
ATOM 712 N N . GLU A 1 96 ? 11.031 -5.227 7.031 1 98.44 96 GLU A N 1
ATOM 713 C CA . GLU A 1 96 ? 9.688 -5.016 6.512 1 98.44 96 GLU A CA 1
ATOM 714 C C . GLU A 1 96 ? 9.695 -4.086 5.301 1 98.44 96 GLU A C 1
ATOM 716 O O . GLU A 1 96 ? 8.992 -4.324 4.32 1 98.44 96 GLU A O 1
ATOM 721 N N . ILE A 1 97 ? 10.461 -3.035 5.367 1 98.62 97 ILE A N 1
ATOM 722 C CA . ILE A 1 97 ? 10.594 -2.127 4.234 1 98.62 97 ILE A CA 1
ATOM 723 C C . ILE A 1 97 ? 11.141 -2.885 3.025 1 98.62 97 ILE A C 1
ATOM 725 O O . ILE A 1 97 ? 10.664 -2.699 1.901 1 98.62 97 ILE A O 1
ATOM 729 N N . VAL A 1 98 ? 12.125 -3.693 3.211 1 98.44 98 VAL A N 1
ATOM 730 C CA . VAL A 1 98 ? 12.711 -4.496 2.145 1 98.44 98 VAL A CA 1
ATOM 731 C C . VAL A 1 98 ? 11.641 -5.367 1.497 1 98.44 98 VAL A C 1
ATOM 733 O O . VAL A 1 98 ? 11.539 -5.438 0.27 1 98.44 98 VAL A O 1
ATOM 736 N N . GLU A 1 99 ? 10.82 -5.969 2.295 1 98.62 99 GLU A N 1
ATOM 737 C CA . GLU A 1 99 ? 9.75 -6.805 1.762 1 98.62 99 GLU A CA 1
ATOM 738 C C . GLU A 1 99 ? 8.75 -5.98 0.953 1 98.62 99 GLU A C 1
ATOM 740 O O . GLU A 1 99 ? 8.258 -6.434 -0.081 1 98.62 99 GLU A O 1
ATOM 745 N N . ILE A 1 100 ? 8.406 -4.805 1.432 1 98.75 100 ILE A N 1
ATOM 746 C CA . ILE A 1 100 ? 7.492 -3.936 0.696 1 98.75 100 ILE A CA 1
ATOM 747 C C . ILE A 1 100 ? 8.086 -3.604 -0.67 1 98.75 100 ILE A C 1
ATOM 749 O O . ILE A 1 100 ? 7.383 -3.629 -1.684 1 98.75 100 ILE A O 1
ATOM 753 N N . ILE A 1 101 ? 9.336 -3.35 -0.758 1 98.5 101 ILE A N 1
ATOM 754 C CA . ILE A 1 101 ? 9.984 -2.945 -2.002 1 98.5 101 ILE A CA 1
ATOM 755 C C . ILE A 1 101 ? 10 -4.117 -2.979 1 98.5 101 ILE A C 1
ATOM 757 O O . ILE A 1 101 ? 9.781 -3.939 -4.18 1 98.5 101 ILE A O 1
ATOM 761 N N . TYR A 1 102 ? 10.305 -5.281 -2.484 1 98 102 TYR A N 1
ATOM 762 C CA . TYR A 1 102 ? 10.211 -6.434 -3.369 1 98 102 TYR A CA 1
ATOM 763 C C . TYR A 1 102 ? 8.797 -6.586 -3.926 1 98 102 TYR A C 1
ATOM 765 O O . TYR A 1 102 ? 8.617 -6.949 -5.09 1 98 102 TYR A O 1
ATOM 773 N N . GLN A 1 103 ? 7.879 -6.352 -3.1 1 98.19 103 GLN A N 1
ATOM 774 C CA . GLN A 1 103 ? 6.5 -6.453 -3.562 1 98.19 103 GLN A CA 1
ATOM 775 C C . GLN A 1 103 ? 6.168 -5.344 -4.555 1 98.19 103 GLN A C 1
ATOM 777 O O . GLN A 1 103 ? 5.363 -5.539 -5.465 1 98.19 103 GLN A O 1
ATOM 782 N N . ILE A 1 104 ? 6.715 -4.145 -4.438 1 98.5 104 ILE A N 1
ATOM 783 C CA . ILE A 1 104 ? 6.574 -3.088 -5.434 1 98.5 104 ILE A CA 1
ATOM 784 C C . ILE A 1 104 ? 7.059 -3.594 -6.793 1 98.5 104 ILE A C 1
ATOM 786 O O . ILE A 1 104 ? 6.461 -3.289 -7.824 1 98.5 104 ILE A O 1
ATOM 790 N N . ALA A 1 105 ? 8.141 -4.34 -6.805 1 97.69 105 ALA A N 1
ATOM 791 C CA . ALA A 1 105 ? 8.633 -4.898 -8.062 1 97.69 105 ALA A CA 1
ATOM 792 C C . ALA A 1 105 ? 7.562 -5.762 -8.734 1 97.69 105 ALA A C 1
ATOM 794 O O . ALA A 1 105 ? 7.449 -5.781 -9.961 1 97.69 105 ALA A O 1
ATOM 795 N N . VAL A 1 106 ? 6.777 -6.453 -7.926 1 97.62 106 VAL A N 1
ATOM 796 C CA . VAL A 1 106 ? 5.746 -7.344 -8.445 1 97.62 106 VAL A CA 1
ATOM 797 C C . VAL A 1 106 ? 4.621 -6.52 -9.07 1 97.62 106 VAL A C 1
ATOM 799 O O . VAL A 1 106 ? 4.207 -6.777 -10.203 1 97.62 106 VAL A O 1
ATOM 802 N N . TYR A 1 107 ? 4.203 -5.535 -8.43 1 96.69 107 TYR A N 1
ATOM 803 C CA . TYR A 1 107 ? 2.93 -4.934 -8.812 1 96.69 107 TYR A CA 1
ATOM 804 C C . TYR A 1 107 ? 3.148 -3.637 -9.578 1 96.69 107 TYR A C 1
ATOM 806 O O . TYR A 1 107 ? 2.24 -3.146 -10.25 1 96.69 107 TYR A O 1
ATOM 814 N N . ALA A 1 108 ? 4.398 -3.088 -9.508 1 96.88 108 ALA A N 1
ATOM 815 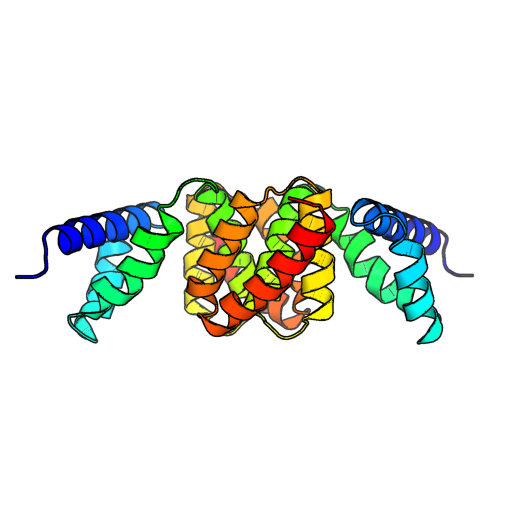C CA . ALA A 1 108 ? 4.648 -1.821 -10.195 1 96.88 108 ALA A CA 1
ATOM 816 C C . ALA A 1 108 ? 5.883 -1.91 -11.078 1 96.88 108 ALA A C 1
ATOM 818 O O . ALA A 1 108 ? 6.199 -0.969 -11.812 1 96.88 108 ALA A O 1
ATOM 819 N N . GLY A 1 109 ? 6.629 -3.016 -11 1 96.19 109 GLY A N 1
ATOM 820 C CA . GLY A 1 109 ? 7.766 -3.221 -11.883 1 96.19 109 GLY A CA 1
ATOM 821 C C . GLY A 1 109 ? 9.094 -2.877 -11.234 1 96.19 109 GLY A C 1
ATOM 822 O O . GLY A 1 109 ? 9.141 -2.15 -10.242 1 96.19 109 GLY A O 1
ATOM 823 N N . VAL A 1 110 ? 10.148 -3.334 -11.922 1 95.38 110 VAL A N 1
ATOM 824 C CA . VAL A 1 110 ? 11.516 -3.236 -11.406 1 95.38 110 VAL A CA 1
ATOM 825 C C . VAL A 1 110 ? 11.938 -1.77 -11.344 1 95.38 110 VAL A C 1
ATOM 827 O O . VAL A 1 110 ? 12.5 -1.323 -10.336 1 95.38 110 VAL A O 1
ATOM 830 N N . PRO A 1 111 ? 11.617 -0.935 -12.305 1 94.94 111 PRO A N 1
ATOM 831 C CA . PRO A 1 111 ? 12.055 0.46 -12.195 1 94.94 111 PRO A CA 1
ATOM 832 C C . PRO A 1 111 ? 11.484 1.163 -10.969 1 94.94 111 PRO A C 1
ATOM 834 O O . PRO A 1 111 ? 12.195 1.918 -10.297 1 94.94 111 PRO A O 1
ATOM 837 N N . ALA A 1 112 ? 10.219 0.911 -10.68 1 96.94 112 ALA A N 1
ATOM 838 C CA . ALA A 1 112 ? 9.609 1.511 -9.492 1 96.94 112 ALA A CA 1
ATOM 839 C C . ALA A 1 112 ? 10.297 1.025 -8.227 1 96.94 112 ALA A C 1
ATOM 841 O O . ALA A 1 112 ? 10.547 1.812 -7.305 1 96.94 112 ALA A O 1
ATOM 842 N N . ALA A 1 113 ? 10.602 -0.241 -8.18 1 97.75 113 ALA A N 1
ATOM 843 C CA . ALA A 1 113 ? 11.297 -0.816 -7.023 1 97.75 113 ALA A CA 1
ATOM 844 C C . ALA A 1 113 ? 12.688 -0.206 -6.859 1 97.75 113 ALA A C 1
ATOM 846 O O . ALA A 1 113 ? 13.117 0.078 -5.738 1 97.75 113 ALA A O 1
ATOM 847 N N . MET A 1 114 ? 13.312 0.003 -7.949 1 96.5 114 MET A N 1
ATOM 848 C CA . MET A 1 114 ? 14.648 0.599 -7.891 1 96.5 114 MET A CA 1
ATOM 849 C C . MET A 1 114 ? 14.586 2.012 -7.32 1 96.5 114 MET A C 1
ATOM 851 O O . MET A 1 114 ? 15.438 2.398 -6.516 1 96.5 114 MET A O 1
ATOM 855 N N . ASN A 1 115 ? 13.664 2.752 -7.746 1 96.31 115 ASN A N 1
ATOM 856 C CA . ASN A 1 115 ? 13.461 4.074 -7.168 1 96.31 115 ASN A CA 1
ATOM 857 C C . ASN A 1 115 ? 13.195 3.996 -5.668 1 96.31 115 ASN A C 1
ATOM 859 O O . ASN A 1 115 ? 13.719 4.797 -4.895 1 96.31 115 ASN A O 1
ATOM 863 N N . ALA A 1 116 ? 12.375 3.062 -5.301 1 98.25 116 ALA A N 1
ATOM 864 C CA . ALA A 1 116 ? 12.047 2.896 -3.887 1 98.25 116 ALA A CA 1
ATOM 865 C C . ALA A 1 116 ? 13.281 2.496 -3.082 1 98.25 116 ALA A C 1
ATOM 867 O O . ALA A 1 116 ? 13.43 2.895 -1.924 1 98.25 116 ALA A O 1
ATOM 868 N N . ILE A 1 117 ? 14.156 1.71 -3.682 1 98.25 117 ILE A N 1
ATOM 869 C CA . ILE A 1 117 ? 15.398 1.316 -3.033 1 98.25 117 ILE A CA 1
ATOM 870 C C . ILE A 1 117 ? 16.234 2.557 -2.721 1 98.25 117 ILE A C 1
ATOM 872 O O . ILE A 1 117 ? 16.766 2.689 -1.619 1 98.25 117 ILE A O 1
ATOM 876 N N . THR A 1 118 ? 16.312 3.395 -3.609 1 97.44 118 THR A N 1
ATOM 877 C CA . THR A 1 118 ? 17.062 4.625 -3.41 1 97.44 118 THR A CA 1
ATOM 878 C C . THR A 1 118 ? 16.516 5.402 -2.211 1 97.44 118 THR A C 1
ATOM 880 O O . THR A 1 118 ? 17.297 5.852 -1.358 1 97.44 118 THR A O 1
ATOM 883 N N . SER A 1 119 ? 15.266 5.574 -2.176 1 98.06 119 SER A N 1
ATOM 884 C CA . SER A 1 119 ? 14.633 6.281 -1.067 1 98.06 119 SER A CA 1
ATOM 885 C C . SER A 1 119 ? 14.867 5.559 0.256 1 98.06 119 SER A C 1
ATOM 887 O O . SER A 1 119 ? 15.133 6.195 1.277 1 98.06 119 SER A O 1
ATOM 889 N N . ALA A 1 120 ? 14.695 4.246 0.272 1 98.44 120 ALA A N 1
ATOM 890 C CA . ALA A 1 120 ? 14.883 3.447 1.479 1 98.44 120 ALA A CA 1
ATOM 891 C C . ALA A 1 120 ? 16.297 3.596 2.023 1 98.44 120 ALA A C 1
ATOM 893 O O . ALA A 1 120 ? 16.5 3.744 3.23 1 98.44 120 ALA A O 1
ATOM 894 N N . LYS A 1 121 ? 17.234 3.539 1.162 1 97.75 121 LYS A N 1
ATOM 895 C CA . LYS A 1 121 ? 18.625 3.652 1.583 1 97.75 121 LYS A CA 1
ATOM 896 C C . LYS A 1 121 ? 18.891 4.992 2.264 1 97.75 121 LYS A C 1
ATOM 898 O O . LYS A 1 121 ? 19.609 5.059 3.258 1 97.75 121 LYS A O 1
ATOM 903 N N . LYS A 1 122 ? 18.406 6.043 1.733 1 97.69 122 LYS A N 1
ATOM 904 C CA . LYS A 1 122 ? 18.516 7.344 2.387 1 97.69 122 LYS A CA 1
ATOM 905 C C . LYS A 1 122 ? 17.953 7.297 3.803 1 97.69 122 LYS A C 1
ATOM 907 O O . LYS A 1 122 ? 18.562 7.82 4.738 1 97.69 122 LYS A O 1
ATOM 912 N N . ALA A 1 123 ? 16.781 6.715 3.951 1 98.19 123 ALA A N 1
ATOM 913 C CA . ALA A 1 123 ? 16.125 6.645 5.254 1 98.19 123 ALA A CA 1
ATOM 914 C C . ALA A 1 123 ? 16.938 5.797 6.234 1 98.19 123 ALA A C 1
ATOM 916 O O . ALA A 1 123 ? 17.062 6.145 7.41 1 98.19 123 ALA A O 1
ATOM 917 N N . PHE A 1 124 ? 17.422 4.617 5.754 1 98.12 124 PHE A N 1
ATOM 918 C CA . PHE A 1 124 ? 18.234 3.75 6.598 1 98.12 124 PHE A CA 1
ATOM 919 C C . PHE A 1 124 ? 19.469 4.488 7.094 1 98.12 124 PHE A C 1
ATOM 921 O O . PHE A 1 124 ? 19.828 4.395 8.273 1 98.12 124 PHE A O 1
ATOM 928 N N . GLU A 1 125 ? 20.094 5.137 6.211 1 97.06 125 GLU A N 1
ATOM 929 C CA . GLU A 1 125 ? 21.281 5.918 6.57 1 97.06 125 GLU A CA 1
ATOM 930 C C . GLU A 1 125 ? 20.953 6.973 7.621 1 97.06 125 GLU A C 1
ATOM 932 O O . GLU A 1 125 ? 21.672 7.125 8.609 1 97.06 125 GLU A O 1
ATOM 937 N N . ALA A 1 126 ? 19.891 7.707 7.395 1 95.94 126 ALA A N 1
ATOM 938 C CA . ALA A 1 126 ? 19.469 8.758 8.32 1 95.94 126 ALA A CA 1
ATOM 939 C C . ALA A 1 126 ? 19.188 8.18 9.711 1 95.94 126 ALA A C 1
ATOM 941 O O . ALA A 1 126 ? 19.422 8.836 10.719 1 95.94 126 ALA A O 1
ATOM 942 N N . ALA A 1 127 ? 18.688 6.992 9.766 1 96 127 ALA A N 1
ATOM 943 C CA . ALA A 1 127 ? 18.328 6.344 11.023 1 96 127 ALA A CA 1
ATOM 944 C C . ALA A 1 127 ? 19.5 5.551 11.586 1 96 127 ALA A C 1
ATOM 946 O O . ALA A 1 127 ? 19.406 4.973 12.672 1 96 127 ALA A O 1
ATOM 947 N N . ASN A 1 128 ? 20.578 5.473 10.898 1 96.44 128 ASN A N 1
ATOM 948 C CA . ASN A 1 128 ? 21.797 4.773 11.281 1 96.44 128 ASN A CA 1
ATOM 949 C C . ASN A 1 128 ? 21.562 3.275 11.445 1 96.44 128 ASN A C 1
ATOM 951 O O . ASN A 1 128 ? 21.938 2.691 12.461 1 96.44 128 ASN A O 1
ATOM 955 N N . ILE A 1 129 ? 20.891 2.758 10.641 1 95.06 129 ILE A N 1
ATOM 956 C CA . ILE A 1 129 ? 20.672 1.316 10.641 1 95.06 129 ILE A CA 1
ATOM 957 C C . ILE A 1 129 ? 21.016 0.741 9.266 1 95.06 129 ILE A C 1
ATOM 959 O O . ILE A 1 129 ? 21.047 1.466 8.273 1 95.06 129 ILE A O 1
ATOM 963 N N . MET B 1 1 ? 14.602 -30.469 -19.297 1 42.28 1 MET B N 1
ATOM 964 C CA . MET B 1 1 ? 13.883 -30.859 -18.094 1 42.28 1 MET B CA 1
ATOM 965 C C . MET B 1 1 ? 13.836 -29.703 -17.094 1 42.28 1 MET B C 1
ATOM 967 O O . MET B 1 1 ? 14.875 -29.109 -16.766 1 42.28 1 MET B O 1
ATOM 971 N N . LYS B 1 2 ? 12.648 -28.922 -17 1 50.12 2 LYS B N 1
ATOM 972 C CA . LYS B 1 2 ? 12.547 -27.797 -16.094 1 50.12 2 LYS B CA 1
ATOM 973 C C . LYS B 1 2 ? 13.203 -28.109 -14.742 1 50.12 2 LYS B C 1
ATOM 975 O O . LYS B 1 2 ? 12.852 -29.094 -14.094 1 50.12 2 LYS B O 1
ATOM 980 N N . PRO B 1 3 ? 14.273 -27.625 -14.297 1 53.06 3 PRO B N 1
ATOM 981 C CA . PRO B 1 3 ? 14.953 -28.047 -13.07 1 53.06 3 PRO B CA 1
ATOM 982 C C . PRO B 1 3 ? 14.008 -28.125 -11.875 1 53.06 3 PRO B C 1
ATOM 984 O O . PRO B 1 3 ? 12.977 -27.453 -11.844 1 53.06 3 PRO B O 1
ATOM 987 N N . THR B 1 4 ? 14.242 -29.25 -11.047 1 53.12 4 THR B N 1
ATOM 988 C CA . THR B 1 4 ? 13.523 -29.594 -9.828 1 53.12 4 THR B CA 1
ATOM 989 C C . THR B 1 4 ? 13.164 -28.344 -9.039 1 53.12 4 THR B C 1
ATOM 991 O O . THR B 1 4 ? 12.117 -28.281 -8.383 1 53.12 4 THR B O 1
ATOM 994 N N . HIS B 1 5 ? 14.031 -27.391 -9.062 1 60.31 5 HIS B N 1
ATOM 995 C CA . HIS B 1 5 ? 13.797 -26.141 -8.352 1 60.31 5 HIS B CA 1
ATOM 996 C C . HIS B 1 5 ? 12.617 -25.375 -8.938 1 60.31 5 HIS B C 1
ATOM 998 O O . HIS B 1 5 ? 11.836 -24.766 -8.203 1 60.31 5 HIS B O 1
ATOM 1004 N N . GLY B 1 6 ? 12.461 -25.734 -10.219 1 65.88 6 GLY B N 1
ATOM 1005 C CA . GLY B 1 6 ? 11.383 -25.062 -10.93 1 65.88 6 GLY B CA 1
ATOM 1006 C C . GLY B 1 6 ? 10.008 -25.578 -10.547 1 65.88 6 GLY B C 1
ATOM 1007 O O . GLY B 1 6 ? 9.086 -24.797 -10.312 1 65.88 6 GLY B O 1
ATOM 1008 N N . ILE B 1 7 ? 10.023 -26.922 -10.336 1 71.12 7 ILE B N 1
ATOM 1009 C CA . ILE B 1 7 ? 8.734 -27.531 -10.023 1 71.12 7 ILE B CA 1
ATOM 1010 C C . ILE B 1 7 ? 8.297 -27.109 -8.625 1 71.12 7 ILE B C 1
ATOM 1012 O O . ILE B 1 7 ? 7.125 -26.781 -8.414 1 71.12 7 ILE B O 1
ATOM 1016 N N . GLU B 1 8 ? 9.211 -27.156 -7.766 1 88.31 8 GLU B N 1
ATOM 1017 C CA . GLU B 1 8 ? 8.891 -26.75 -6.398 1 88.31 8 GLU B CA 1
ATOM 1018 C C . GLU B 1 8 ? 8.484 -25.281 -6.332 1 88.31 8 GLU B C 1
ATOM 1020 O O . GLU B 1 8 ? 7.57 -24.922 -5.59 1 88.31 8 GLU B O 1
ATOM 1025 N N . ARG B 1 9 ? 9.125 -24.609 -7.129 1 92.69 9 ARG B N 1
ATOM 1026 C CA . ARG B 1 9 ? 8.836 -23.188 -7.195 1 92.69 9 ARG B CA 1
ATOM 1027 C C . ARG B 1 9 ? 7.441 -22.922 -7.75 1 92.69 9 ARG B C 1
ATOM 1029 O O . ARG B 1 9 ? 6.688 -22.125 -7.207 1 92.69 9 ARG B O 1
ATOM 1036 N N . ASP B 1 10 ? 7.148 -23.656 -8.797 1 92.25 10 ASP B N 1
ATOM 1037 C CA . ASP B 1 10 ? 5.82 -23.531 -9.391 1 92.25 10 ASP B CA 1
ATOM 1038 C C . ASP B 1 10 ? 4.738 -24 -8.422 1 92.25 10 ASP B C 1
ATOM 1040 O O . ASP B 1 10 ? 3.688 -23.359 -8.305 1 92.25 10 ASP B O 1
ATOM 1044 N N . THR B 1 11 ? 5.035 -25.109 -7.816 1 95 11 THR B N 1
ATOM 1045 C CA . THR B 1 11 ? 4.082 -25.672 -6.863 1 95 11 THR B CA 1
ATOM 1046 C C . THR B 1 11 ? 3.82 -24.688 -5.723 1 95 11 THR B C 1
ATOM 1048 O O . THR B 1 11 ? 2.674 -24.5 -5.309 1 95 11 THR B O 1
ATOM 1051 N N . LEU B 1 12 ? 4.824 -24.109 -5.238 1 96.25 12 LEU B N 1
ATOM 1052 C CA . LEU B 1 12 ? 4.691 -23.141 -4.156 1 96.25 12 LEU B CA 1
ATOM 1053 C C . LEU B 1 12 ? 3.891 -21.922 -4.609 1 96.25 12 LEU B C 1
ATOM 1055 O O . LEU B 1 12 ? 3.016 -21.453 -3.883 1 96.25 12 LEU B O 1
ATOM 1059 N N . ALA B 1 13 ? 4.227 -21.484 -5.754 1 97.31 13 ALA B N 1
ATOM 1060 C CA . ALA B 1 13 ? 3.512 -20.328 -6.301 1 97.31 13 ALA B CA 1
ATOM 1061 C C . ALA B 1 13 ? 2.018 -20.609 -6.406 1 97.31 13 ALA B C 1
ATOM 1063 O O . ALA B 1 13 ? 1.192 -19.797 -6 1 97.31 13 ALA B O 1
ATOM 1064 N N . LEU B 1 14 ? 1.714 -21.734 -6.902 1 96.88 14 LEU B N 1
ATOM 1065 C CA . LEU B 1 14 ? 0.318 -22.109 -7.113 1 96.88 14 LEU B CA 1
ATOM 1066 C C . LEU B 1 14 ? -0.392 -22.328 -5.781 1 96.88 14 LEU B C 1
ATOM 1068 O O . LEU B 1 14 ? -1.582 -22.031 -5.652 1 96.88 14 LEU B O 1
ATOM 1072 N N . ALA B 1 15 ? 0.27 -22.828 -4.832 1 97 15 ALA B N 1
ATOM 1073 C CA . ALA B 1 15 ? -0.311 -23.016 -3.504 1 97 15 ALA B CA 1
ATOM 1074 C C . ALA B 1 15 ? -0.679 -21.672 -2.871 1 97 15 ALA B C 1
ATOM 1076 O O . ALA B 1 15 ? -1.742 -21.531 -2.262 1 97 15 ALA B O 1
ATOM 1077 N N . ILE B 1 16 ? 0.171 -20.688 -3.016 1 97.06 16 ILE B N 1
ATOM 1078 C CA . ILE B 1 16 ? -0.089 -19.359 -2.467 1 97.06 16 ILE B CA 1
ATOM 1079 C C . ILE B 1 16 ? -1.271 -18.734 -3.197 1 97.06 16 ILE B C 1
ATOM 1081 O O . ILE B 1 16 ? -2.146 -18.141 -2.568 1 97.06 16 ILE B O 1
ATOM 1085 N N . LEU B 1 17 ? -1.271 -18.891 -4.473 1 96.94 17 LEU B N 1
ATOM 1086 C CA . LEU B 1 17 ? -2.375 -18.359 -5.258 1 96.94 17 LEU B CA 1
ATOM 1087 C C . LEU B 1 17 ? -3.705 -18.938 -4.797 1 96.94 17 LEU B C 1
ATOM 1089 O O . LEU B 1 17 ? -4.711 -18.234 -4.723 1 96.94 17 LEU B O 1
ATOM 1093 N N . ASP B 1 18 ? -3.752 -20.188 -4.457 1 97.25 18 ASP B N 1
ATOM 1094 C CA . ASP B 1 18 ? -4.977 -20.828 -3.998 1 97.25 18 ASP B CA 1
ATOM 1095 C C . ASP B 1 18 ? -5.348 -20.359 -2.592 1 97.25 18 ASP B C 1
ATOM 1097 O O . ASP B 1 18 ? -6.523 -20.375 -2.217 1 97.25 18 ASP B O 1
ATOM 1101 N N . GLN B 1 19 ? -4.355 -20 -1.796 1 96.56 19 GLN B N 1
ATOM 1102 C CA . GLN B 1 19 ? -4.633 -19.406 -0.492 1 96.56 19 GLN B CA 1
ATOM 1103 C C . GLN B 1 19 ? -5.344 -18.062 -0.639 1 96.56 19 GLN B C 1
ATOM 1105 O O . GLN B 1 19 ? -6.188 -17.703 0.188 1 96.56 19 GLN B O 1
ATOM 1110 N N . LEU B 1 20 ? -5.031 -17.375 -1.666 1 97.06 20 LEU B N 1
ATOM 1111 C CA . LEU B 1 20 ? -5.66 -16.078 -1.919 1 97.06 20 LEU B CA 1
ATOM 1112 C C . LEU B 1 20 ? -7.102 -16.266 -2.385 1 97.06 20 LEU B C 1
ATOM 1114 O O . LEU B 1 20 ? -7.996 -15.531 -1.946 1 97.06 20 LEU B O 1
ATOM 1118 N N . GLU B 1 21 ? -7.332 -17.156 -3.223 1 96.69 21 GLU B N 1
ATOM 1119 C CA . GLU B 1 21 ? -8.656 -17.469 -3.74 1 96.69 21 GLU B CA 1
ATOM 1120 C C . GLU B 1 21 ? -8.727 -18.922 -4.227 1 96.69 21 GLU B C 1
ATOM 1122 O O . GLU B 1 21 ? -7.996 -19.312 -5.137 1 96.69 21 GLU B O 1
ATOM 1127 N N . SER B 1 22 ? -9.68 -19.672 -3.613 1 96.81 22 SER B N 1
ATOM 1128 C CA . SER B 1 22 ? -9.852 -21.078 -3.998 1 96.81 22 SER B CA 1
ATOM 1129 C C . SER B 1 22 ? -10.086 -21.203 -5.496 1 96.81 22 SER B C 1
ATOM 1131 O O . SER B 1 22 ? -10.93 -20.5 -6.062 1 96.81 22 SER B O 1
ATOM 1133 N N . GLY B 1 23 ? -9.25 -22.062 -6.164 1 96.62 23 GLY B N 1
ATOM 1134 C CA . GLY B 1 23 ? -9.414 -22.344 -7.578 1 96.62 23 GLY B CA 1
ATOM 1135 C C . GLY B 1 23 ? -8.672 -21.375 -8.477 1 96.62 23 GLY B C 1
ATOM 1136 O O . GLY B 1 23 ? -8.617 -21.562 -9.695 1 96.62 23 GLY B O 1
ATOM 1137 N N . ALA B 1 24 ? -8.086 -20.359 -7.895 1 96.69 24 ALA B N 1
ATOM 1138 C CA . ALA B 1 24 ? -7.387 -19.359 -8.688 1 96.69 24 ALA B CA 1
ATOM 1139 C C . ALA B 1 24 ? -6.18 -19.953 -9.398 1 96.69 24 ALA B C 1
ATOM 1141 O O . ALA B 1 24 ? -5.84 -19.547 -10.516 1 96.69 24 ALA B O 1
ATOM 1142 N N . SER B 1 25 ? -5.527 -20.922 -8.766 1 97.06 25 SER B N 1
ATOM 1143 C CA . SER B 1 25 ? -4.32 -21.5 -9.352 1 97.06 25 SER B CA 1
ATOM 1144 C C . SER B 1 25 ? -4.598 -22.078 -10.727 1 97.06 25 SER B C 1
ATOM 1146 O O . SER B 1 25 ? -3.885 -21.781 -11.688 1 97.06 25 SER B O 1
ATOM 1148 N N . GLU B 1 26 ? -5.578 -22.844 -10.859 1 96.5 26 GLU B N 1
ATOM 1149 C CA . GLU B 1 26 ? -5.926 -23.453 -12.141 1 96.5 26 GLU B CA 1
ATOM 1150 C C . GLU B 1 26 ? -6.34 -22.406 -13.164 1 96.5 26 GLU B C 1
ATOM 1152 O O . GLU B 1 26 ? -5.875 -22.438 -14.305 1 96.5 26 GLU B O 1
ATOM 1157 N N . ARG B 1 27 ? -7.156 -21.516 -12.773 1 96.56 27 ARG B N 1
ATOM 1158 C CA . ARG B 1 27 ? -7.676 -20.5 -13.68 1 96.56 27 ARG B CA 1
ATOM 1159 C C . ARG B 1 27 ? -6.551 -19.609 -14.219 1 96.56 27 ARG B C 1
ATOM 1161 O O . ARG B 1 27 ? -6.438 -19.422 -15.43 1 96.56 27 ARG B O 1
ATOM 1168 N N . VAL B 1 28 ? -5.73 -19.141 -13.359 1 96.56 28 VAL B N 1
ATOM 1169 C CA . VAL B 1 28 ? -4.691 -18.172 -13.727 1 96.56 28 VAL B CA 1
ATOM 1170 C C . VAL B 1 28 ? -3.588 -18.891 -14.508 1 96.56 28 VAL B C 1
ATOM 1172 O O . VAL B 1 28 ? -3.125 -18.391 -15.539 1 96.56 28 VAL B O 1
ATOM 1175 N N . SER B 1 29 ? -3.18 -20.062 -14.055 1 96.75 29 SER B N 1
ATOM 1176 C CA . SER B 1 29 ? -2.105 -20.766 -14.734 1 96.75 29 SER B CA 1
ATOM 1177 C C . SER B 1 29 ? -2.541 -21.219 -16.125 1 96.75 29 SER B C 1
ATOM 1179 O O . SER B 1 29 ? -1.761 -21.172 -17.078 1 96.75 29 SER B O 1
ATOM 1181 N N . ASN B 1 30 ? -3.764 -21.656 -16.266 1 96.31 30 ASN B N 1
ATOM 1182 C CA . ASN B 1 30 ? -4.258 -22.031 -17.578 1 96.31 30 ASN B CA 1
ATOM 1183 C C . ASN B 1 30 ? -4.223 -20.844 -18.547 1 96.31 30 ASN B C 1
ATOM 1185 O O . ASN B 1 30 ? -3.83 -21 -19.703 1 96.31 30 ASN B O 1
ATOM 1189 N N . ASN B 1 31 ? -4.676 -19.812 -18.094 1 95.94 31 ASN B N 1
ATOM 1190 C CA . ASN B 1 31 ? -4.66 -18.609 -18.906 1 95.94 31 ASN B CA 1
ATOM 1191 C C . ASN B 1 31 ? -3.244 -18.234 -19.328 1 95.94 31 ASN B C 1
ATOM 1193 O O . ASN B 1 31 ? -3 -17.922 -20.5 1 95.94 31 ASN B O 1
ATOM 1197 N N . LEU B 1 32 ? -2.273 -18.25 -18.406 1 96.38 32 LEU B N 1
ATOM 1198 C CA . LEU B 1 32 ? -0.886 -17.891 -18.672 1 96.38 32 LEU B CA 1
ATOM 1199 C C . LEU B 1 32 ? -0.233 -18.906 -19.609 1 96.38 32 LEU B C 1
ATOM 1201 O O . LEU B 1 32 ? 0.493 -18.531 -20.531 1 96.38 32 LEU B O 1
ATOM 1205 N N . ASP B 1 33 ? -0.557 -20.078 -19.375 1 93.88 33 ASP B N 1
ATOM 1206 C CA . ASP B 1 33 ? 0.024 -21.141 -20.203 1 93.88 33 ASP B CA 1
ATOM 1207 C C . ASP B 1 33 ? -0.497 -21.062 -21.641 1 93.88 33 ASP B C 1
ATOM 1209 O O . ASP B 1 33 ? 0.224 -21.375 -22.578 1 93.88 33 ASP B O 1
ATOM 1213 N N . ALA B 1 34 ? -1.759 -20.703 -21.734 1 96 34 ALA B N 1
ATOM 1214 C CA . ALA B 1 34 ? -2.338 -20.516 -23.062 1 96 34 ALA B CA 1
ATOM 1215 C C . ALA B 1 34 ? -1.626 -19.406 -23.828 1 96 34 ALA B C 1
ATOM 1217 O O . ALA B 1 34 ? -1.564 -19.422 -25.062 1 96 34 ALA B O 1
ATOM 1218 N N . PHE B 1 35 ? -1.153 -18.516 -23.219 1 96.75 35 PHE B N 1
ATOM 1219 C CA . PHE B 1 35 ? -0.381 -17.422 -23.812 1 96.75 35 PHE B CA 1
ATOM 1220 C C . PHE B 1 35 ? 1.022 -17.891 -24.172 1 96.75 35 PHE B C 1
ATOM 1222 O O . PHE B 1 35 ? 1.484 -17.672 -25.297 1 96.75 35 PHE B O 1
ATOM 1229 N N . ASP B 1 36 ? 1.746 -18.516 -23.234 1 96.38 36 ASP B N 1
ATOM 1230 C CA . ASP B 1 36 ? 3.102 -19.031 -23.391 1 96.38 36 ASP B CA 1
ATOM 1231 C C . ASP B 1 36 ? 3.424 -20.078 -22.328 1 96.38 36 ASP B C 1
ATOM 1233 O O . ASP B 1 36 ? 3.111 -19.906 -21.156 1 96.38 36 ASP B O 1
ATOM 1237 N N . ALA B 1 37 ? 4.113 -21.016 -22.703 1 94 37 ALA B N 1
ATOM 1238 C CA . ALA B 1 37 ? 4.367 -22.172 -21.844 1 94 37 ALA B CA 1
ATOM 1239 C C . ALA B 1 37 ? 5.258 -21.781 -20.672 1 94 37 ALA B C 1
ATOM 1241 O O . ALA B 1 37 ? 5.273 -22.484 -19.656 1 94 37 ALA B O 1
ATOM 1242 N N . SER B 1 38 ? 6.012 -20.75 -20.75 1 94.69 38 SER B N 1
ATOM 1243 C CA . SER B 1 38 ? 6.93 -20.328 -19.703 1 94.69 38 SER B CA 1
ATOM 1244 C C . SER B 1 38 ? 6.285 -19.312 -18.781 1 94.69 38 SER B C 1
ATOM 1246 O O . SER B 1 38 ? 6.852 -18.953 -17.734 1 94.69 38 SER B O 1
ATOM 1248 N N . ALA B 1 39 ? 5.141 -18.891 -19.125 1 95.88 39 ALA B N 1
ATOM 1249 C CA . ALA B 1 39 ? 4.562 -17.719 -18.484 1 95.88 39 ALA B CA 1
ATOM 1250 C C . ALA B 1 39 ? 4.25 -17.984 -17.016 1 95.88 39 ALA B C 1
ATOM 1252 O O . ALA B 1 39 ? 4.523 -17.156 -16.156 1 95.88 39 ALA B O 1
ATOM 1253 N N . THR B 1 40 ? 3.648 -19.062 -16.734 1 96.12 40 THR B N 1
ATOM 1254 C CA . THR B 1 40 ? 3.328 -19.391 -15.344 1 96.12 40 THR B CA 1
ATOM 1255 C C . THR B 1 40 ? 4.59 -19.391 -14.484 1 96.12 40 THR B C 1
ATOM 1257 O O . THR B 1 40 ? 4.629 -18.766 -13.422 1 96.12 40 THR B O 1
ATOM 1260 N N . GLU B 1 41 ? 5.551 -20 -14.938 1 94.44 41 GLU B N 1
ATOM 1261 C CA . GLU B 1 41 ? 6.805 -20.078 -14.188 1 94.44 41 GLU B CA 1
ATOM 1262 C C . GLU B 1 41 ? 7.422 -18.703 -13.984 1 94.44 41 GLU B C 1
ATOM 1264 O O . GLU B 1 41 ? 7.871 -18.375 -12.891 1 94.44 41 GLU B O 1
ATOM 1269 N N . LEU B 1 42 ? 7.48 -17.953 -15.008 1 95.12 42 LEU B N 1
ATOM 1270 C CA . LEU B 1 42 ? 8.148 -16.656 -14.945 1 95.12 42 LEU B CA 1
ATOM 1271 C C . LEU B 1 42 ? 7.355 -15.672 -14.094 1 95.12 42 LEU B C 1
ATOM 1273 O O . LEU B 1 42 ? 7.91 -15.016 -13.211 1 95.12 42 LEU B O 1
ATOM 1277 N N . ILE B 1 43 ? 6.105 -15.578 -14.336 1 96.5 43 ILE B N 1
ATOM 1278 C CA . ILE B 1 43 ? 5.293 -14.531 -13.719 1 96.5 43 ILE B CA 1
ATOM 1279 C C . ILE B 1 43 ? 4.887 -14.961 -12.312 1 96.5 43 ILE B C 1
ATOM 1281 O O . ILE B 1 43 ? 5.156 -14.258 -11.336 1 96.5 43 ILE B O 1
ATOM 1285 N N . LEU B 1 44 ? 4.309 -16.109 -12.148 1 96.56 44 LEU B N 1
ATOM 1286 C CA . LEU B 1 44 ? 3.84 -16.547 -10.836 1 96.56 44 LEU B CA 1
ATOM 1287 C C . LEU B 1 44 ? 5.008 -16.984 -9.961 1 96.56 44 LEU B C 1
ATOM 1289 O O . LEU B 1 44 ? 4.973 -16.812 -8.742 1 96.56 44 LEU B O 1
ATOM 1293 N N . GLY B 1 45 ? 5.961 -17.609 -10.609 1 96.5 45 GLY B N 1
ATOM 1294 C CA . GLY B 1 45 ? 7.152 -17.953 -9.844 1 96.5 45 GLY B CA 1
ATOM 1295 C C . GLY B 1 45 ? 7.781 -16.75 -9.164 1 96.5 45 GLY B C 1
ATOM 1296 O O . GLY B 1 45 ? 8.016 -16.766 -7.953 1 96.5 45 GLY B O 1
ATOM 1297 N N . PHE B 1 46 ? 7.953 -15.68 -9.859 1 96.19 46 PHE B N 1
ATOM 1298 C CA . PHE B 1 46 ? 8.508 -14.453 -9.297 1 96.19 46 PHE B CA 1
ATOM 1299 C C . PHE B 1 46 ? 7.551 -13.844 -8.281 1 96.19 46 PHE B C 1
ATOM 1301 O O . PHE B 1 46 ? 7.941 -13.57 -7.141 1 96.19 46 PHE B O 1
ATOM 1308 N N . SER B 1 47 ? 6.348 -13.68 -8.625 1 97.75 47 SER B N 1
ATOM 1309 C CA . SER B 1 47 ? 5.391 -12.93 -7.816 1 97.75 47 SER B CA 1
ATOM 1310 C C . SER B 1 47 ? 5.094 -13.656 -6.504 1 97.75 47 SER B C 1
ATOM 1312 O O . SER B 1 47 ? 5.156 -13.055 -5.43 1 97.75 47 SER B O 1
ATOM 1314 N N . PHE B 1 48 ? 4.902 -14.938 -6.555 1 96.88 48 PHE B N 1
ATOM 1315 C CA . PHE B 1 48 ? 4.355 -15.633 -5.395 1 96.88 48 PHE B CA 1
ATOM 1316 C C . PHE B 1 48 ? 5.418 -16.5 -4.73 1 96.88 48 PHE B C 1
ATOM 1318 O O . PHE B 1 48 ? 5.652 -16.391 -3.525 1 96.88 48 PHE B O 1
ATOM 1325 N N . ALA B 1 49 ? 6.109 -17.281 -5.469 1 96.38 49 ALA B N 1
ATOM 1326 C CA . ALA B 1 49 ? 7.098 -18.172 -4.855 1 96.38 49 ALA B CA 1
ATOM 1327 C C . ALA B 1 49 ? 8.289 -17.375 -4.332 1 96.38 49 ALA B C 1
ATOM 1329 O O . ALA B 1 49 ? 8.797 -17.656 -3.244 1 96.38 49 ALA B O 1
ATOM 1330 N N . ASP B 1 50 ? 8.773 -16.422 -5.098 1 96.44 50 ASP B N 1
ATOM 1331 C CA . ASP B 1 50 ? 10 -15.711 -4.73 1 96.44 50 ASP B CA 1
ATOM 1332 C C . ASP B 1 50 ? 9.703 -14.555 -3.779 1 96.44 50 ASP B C 1
ATOM 1334 O O . ASP B 1 50 ? 10.5 -14.258 -2.891 1 96.44 50 ASP B O 1
ATOM 1338 N N . VAL B 1 51 ? 8.609 -13.945 -3.914 1 97.19 51 VAL B N 1
ATOM 1339 C CA . VAL B 1 51 ? 8.398 -12.711 -3.168 1 97.19 51 VAL B CA 1
ATOM 1340 C C . VAL B 1 51 ? 7.352 -12.93 -2.08 1 97.19 51 VAL B C 1
ATOM 1342 O O . VAL B 1 51 ? 7.645 -12.789 -0.891 1 97.19 51 VAL B O 1
ATOM 1345 N N . LEU B 1 52 ? 6.176 -13.312 -2.424 1 96.12 52 LEU B N 1
ATOM 1346 C CA . LEU B 1 52 ? 5.082 -13.352 -1.459 1 96.12 52 LEU B CA 1
ATOM 1347 C C . LEU B 1 52 ? 5.266 -14.492 -0.467 1 96.12 52 LEU B C 1
ATOM 1349 O O . LEU B 1 52 ? 4.629 -14.516 0.588 1 96.12 52 LEU B O 1
ATOM 1353 N N . SER B 1 53 ? 6.059 -15.438 -0.802 1 95.06 53 SER B N 1
ATOM 1354 C CA . SER B 1 53 ? 6.281 -16.562 0.094 1 95.06 53 SER B CA 1
ATOM 1355 C C . SER B 1 53 ? 7.305 -16.234 1.173 1 95.06 53 SER B C 1
ATOM 1357 O O . SER B 1 53 ? 7.46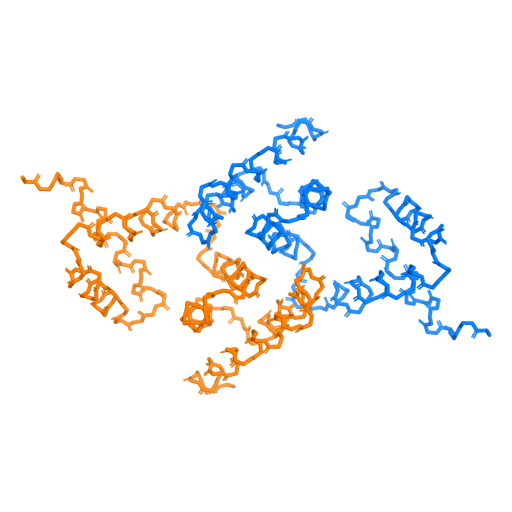9 -16.969 2.139 1 95.06 53 SER B O 1
ATOM 1359 N N . ARG B 1 54 ? 7.996 -15.148 0.99 1 94.69 54 ARG B N 1
ATOM 1360 C CA . ARG B 1 54 ? 9.016 -14.758 1.961 1 94.69 54 ARG B CA 1
ATOM 1361 C C . ARG B 1 54 ? 8.391 -14.445 3.316 1 94.69 54 ARG B C 1
ATOM 1363 O O . ARG B 1 54 ? 7.227 -14.039 3.391 1 94.69 54 ARG B O 1
ATOM 1370 N N . GLU B 1 55 ? 9.266 -14.602 4.309 1 93.56 55 GLU B N 1
ATOM 1371 C CA . GLU B 1 55 ? 8.82 -14.281 5.66 1 93.56 55 GLU B CA 1
ATOM 1372 C C . GLU B 1 55 ? 8.945 -12.789 5.945 1 93.56 55 GLU B C 1
ATOM 1374 O O . GLU B 1 55 ? 9.484 -12.039 5.129 1 93.56 55 GLU B O 1
ATOM 1379 N N . GLY B 1 56 ? 8.406 -12.312 7.117 1 93.44 56 GLY B N 1
ATOM 1380 C CA . GLY B 1 56 ? 8.562 -10.922 7.523 1 93.44 56 GLY B CA 1
ATOM 1381 C C . GLY B 1 56 ? 7.25 -10.156 7.539 1 93.44 56 GLY B C 1
ATOM 1382 O O . GLY B 1 56 ? 7.012 -9.336 8.43 1 93.44 56 GLY B O 1
ATOM 1383 N N . ILE B 1 57 ? 6.52 -10.281 6.441 1 96.75 57 ILE B N 1
ATOM 1384 C CA . ILE B 1 57 ? 5.176 -9.711 6.387 1 96.75 57 ILE B CA 1
ATOM 1385 C C . ILE B 1 57 ? 4.168 -10.812 6.07 1 96.75 57 ILE B C 1
ATOM 1387 O O . ILE B 1 57 ? 4.387 -11.625 5.164 1 96.75 57 ILE B O 1
ATOM 1391 N N . ASP B 1 58 ? 3.133 -10.859 6.82 1 97.44 58 ASP B N 1
ATOM 1392 C CA . ASP B 1 58 ? 2.154 -11.922 6.613 1 97.44 58 ASP B CA 1
ATOM 1393 C C . ASP B 1 58 ? 1.298 -11.648 5.383 1 97.44 58 ASP B C 1
ATOM 1395 O O . ASP B 1 58 ? 1.283 -10.531 4.863 1 97.44 58 ASP B O 1
ATOM 1399 N N . LEU B 1 59 ? 0.618 -12.672 4.914 1 97.25 59 LEU B N 1
ATOM 1400 C CA . LEU B 1 59 ? -0.147 -12.602 3.674 1 97.25 59 LEU B CA 1
ATOM 1401 C C . LEU B 1 59 ? -1.261 -11.57 3.777 1 97.25 59 LEU B C 1
ATOM 1403 O O . LEU B 1 59 ? -1.586 -10.898 2.795 1 97.25 59 LEU B O 1
ATOM 1407 N N . ARG B 1 60 ? -1.913 -11.453 4.934 1 98.19 60 ARG B N 1
ATOM 1408 C CA . ARG B 1 60 ? -2.961 -10.469 5.164 1 98.19 60 ARG B CA 1
ATOM 1409 C C . ARG B 1 60 ? -2.447 -9.055 4.902 1 98.19 60 ARG B C 1
ATOM 1411 O O . ARG B 1 60 ? -3.055 -8.297 4.141 1 98.19 60 ARG B O 1
ATOM 1418 N N . THR B 1 61 ? -1.345 -8.703 5.461 1 98.56 61 THR B N 1
ATOM 1419 C CA . THR B 1 61 ? -0.734 -7.387 5.277 1 98.56 61 THR B CA 1
ATOM 1420 C C . THR B 1 61 ? -0.277 -7.203 3.832 1 98.56 61 THR B C 1
ATOM 1422 O O . THR B 1 61 ? -0.442 -6.125 3.256 1 98.56 61 THR B O 1
ATOM 1425 N N . ARG B 1 62 ? 0.29 -8.234 3.273 1 98.62 62 ARG B N 1
ATOM 1426 C CA . ARG B 1 62 ? 0.701 -8.156 1.875 1 98.62 62 ARG B CA 1
ATOM 1427 C C . ARG B 1 62 ? -0.482 -7.816 0.975 1 98.62 62 ARG B C 1
ATOM 1429 O O . ARG B 1 62 ? -0.341 -7.059 0.013 1 98.62 62 ARG B O 1
ATOM 1436 N N . GLU B 1 63 ? -1.634 -8.359 1.241 1 98.62 63 GLU B N 1
ATOM 1437 C CA . GLU B 1 63 ? -2.801 -8.062 0.416 1 98.62 63 GLU B CA 1
ATOM 1438 C C . GLU B 1 63 ? -3.283 -6.629 0.639 1 98.62 63 GLU B C 1
ATOM 1440 O O . GLU B 1 63 ? -3.779 -5.984 -0.287 1 98.62 63 GLU B O 1
ATOM 1445 N N . MET B 1 64 ? -3.166 -6.141 1.915 1 98.75 64 MET B N 1
ATOM 1446 C CA . MET B 1 64 ? -3.461 -4.73 2.145 1 98.75 64 MET B CA 1
ATOM 1447 C C . MET B 1 64 ? -2.562 -3.84 1.291 1 98.75 64 MET B C 1
ATOM 1449 O O . MET B 1 64 ? -3.039 -2.893 0.662 1 98.75 64 MET B O 1
ATOM 1453 N N . LEU B 1 65 ? -1.3 -4.141 1.255 1 98.75 65 LEU B N 1
ATOM 1454 C CA . LEU B 1 65 ? -0.336 -3.389 0.458 1 98.75 65 LEU B CA 1
ATOM 1455 C C . LEU B 1 65 ? -0.683 -3.463 -1.025 1 98.75 65 LEU B C 1
ATOM 1457 O O . LEU B 1 65 ? -0.584 -2.463 -1.74 1 98.75 65 LEU B O 1
ATOM 1461 N N . THR B 1 66 ? -1.04 -4.637 -1.534 1 98.75 66 THR B N 1
ATOM 1462 C CA . THR B 1 66 ? -1.374 -4.84 -2.939 1 98.75 66 THR B CA 1
ATOM 1463 C C . THR B 1 66 ? -2.594 -4.012 -3.33 1 98.75 66 THR B C 1
ATOM 1465 O O . THR B 1 66 ? -2.586 -3.336 -4.363 1 98.75 66 THR B O 1
ATOM 1468 N N . VAL B 1 67 ? -3.623 -4.031 -2.447 1 98.69 67 VAL B N 1
ATOM 1469 C CA . VAL B 1 67 ? -4.816 -3.229 -2.691 1 98.69 67 VAL B CA 1
ATOM 1470 C C . VAL B 1 67 ? -4.445 -1.75 -2.754 1 98.69 67 VAL B C 1
ATOM 1472 O O . VAL B 1 67 ? -4.898 -1.024 -3.641 1 98.69 67 VAL B O 1
ATOM 1475 N N . ALA B 1 68 ? -3.639 -1.372 -1.832 1 98.69 68 ALA B N 1
ATOM 1476 C CA . ALA B 1 68 ? -3.189 0.018 -1.812 1 98.69 68 ALA B CA 1
ATOM 1477 C C . ALA B 1 68 ? -2.443 0.37 -3.096 1 98.69 68 ALA B C 1
ATOM 1479 O O . ALA B 1 68 ? -2.709 1.404 -3.713 1 98.69 68 ALA B O 1
ATOM 1480 N N . MET B 1 69 ? -1.502 -0.434 -3.547 1 98.62 69 MET B N 1
ATOM 1481 C CA . MET B 1 69 ? -0.692 -0.173 -4.734 1 98.62 69 MET B CA 1
ATOM 1482 C C . MET B 1 69 ? -1.56 -0.133 -5.984 1 98.62 69 MET B C 1
ATOM 1484 O O . MET B 1 69 ? -1.481 0.814 -6.77 1 98.62 69 MET B O 1
ATOM 1488 N N . LEU B 1 70 ? -2.363 -1.108 -6.172 1 98.38 70 LEU B N 1
ATOM 1489 C CA . LEU B 1 70 ? -3.189 -1.208 -7.371 1 98.38 70 LEU B CA 1
ATOM 1490 C C . LEU B 1 70 ? -4.23 -0.094 -7.406 1 98.38 70 LEU B C 1
ATOM 1492 O O . LEU B 1 70 ? -4.516 0.463 -8.469 1 98.38 70 LEU B O 1
ATOM 1496 N N . GLY B 1 71 ? -4.828 0.148 -6.242 1 98.31 71 GLY B N 1
ATOM 1497 C CA . GLY B 1 71 ? -5.766 1.26 -6.164 1 98.31 71 GLY B CA 1
ATOM 1498 C C . GLY B 1 71 ? -5.133 2.596 -6.508 1 98.31 71 GLY B C 1
ATOM 1499 O O . GLY B 1 71 ? -5.734 3.406 -7.219 1 98.31 71 GLY B O 1
ATOM 1500 N N . ALA B 1 72 ? -3.99 2.779 -5.988 1 98 72 ALA B N 1
ATOM 1501 C CA . ALA B 1 72 ? -3.295 4.043 -6.227 1 98 72 ALA B CA 1
ATOM 1502 C C . ALA B 1 72 ? -2.883 4.172 -7.691 1 98 72 ALA B C 1
ATOM 1504 O O . ALA B 1 72 ? -2.949 5.262 -8.266 1 98 72 ALA B O 1
ATOM 1505 N N . LYS B 1 73 ? -2.428 3.127 -8.305 1 96.19 73 LYS B N 1
ATOM 1506 C CA . LYS B 1 73 ? -1.998 3.146 -9.703 1 96.19 73 LYS B CA 1
ATOM 1507 C C . LYS B 1 73 ? -3.184 3.35 -10.641 1 96.19 73 LYS B C 1
ATOM 1509 O O . LYS B 1 73 ? -3.096 4.113 -11.602 1 96.19 73 LYS B O 1
ATOM 1514 N N . GLY B 1 74 ? -4.266 2.557 -10.461 1 94.5 74 GLY B N 1
ATOM 1515 C CA . GLY B 1 74 ? -5.5 2.695 -11.219 1 94.5 74 GLY B CA 1
ATOM 1516 C C . GLY B 1 74 ? -5.387 2.174 -12.641 1 94.5 74 GLY B C 1
ATOM 1517 O O . GLY B 1 74 ? -6.176 2.553 -13.516 1 94.5 74 GLY B O 1
ATOM 1518 N N . THR B 1 75 ? -4.43 1.305 -12.875 1 93 75 THR B N 1
ATOM 1519 C CA . THR B 1 75 ? -4.176 0.926 -14.266 1 93 75 THR B CA 1
ATOM 1520 C C . THR B 1 75 ? -4.539 -0.537 -14.5 1 93 75 THR B C 1
ATOM 1522 O O . THR B 1 75 ? -4.422 -1.037 -15.617 1 93 75 THR B O 1
ATOM 1525 N N . ALA B 1 76 ? -4.949 -1.217 -13.531 1 95.25 76 ALA B N 1
ATOM 1526 C CA . ALA B 1 76 ? -5.203 -2.652 -13.633 1 95.25 76 ALA B CA 1
ATOM 1527 C C . ALA B 1 76 ? -6.484 -3.035 -12.898 1 95.25 76 ALA B C 1
ATOM 1529 O O . ALA B 1 76 ? -6.438 -3.711 -11.867 1 95.25 76 ALA B O 1
ATOM 1530 N N . PRO B 1 77 ? -7.668 -2.707 -13.469 1 94.69 77 PRO B N 1
ATOM 1531 C CA . PRO B 1 77 ? -8.922 -2.896 -12.734 1 94.69 77 PRO B CA 1
ATOM 1532 C C . PRO B 1 77 ? -9.227 -4.367 -12.461 1 94.69 77 PRO B C 1
ATOM 1534 O O . PRO B 1 77 ? -9.766 -4.699 -11.398 1 94.69 77 PRO B O 1
ATOM 1537 N N . GLY B 1 78 ? -8.969 -5.23 -13.398 1 95.94 78 GLY B N 1
ATOM 1538 C CA . GLY B 1 78 ? -9.18 -6.648 -13.148 1 95.94 78 GLY B CA 1
ATOM 1539 C C . GLY B 1 78 ? -8.336 -7.191 -12.016 1 95.94 78 GLY B C 1
ATOM 1540 O O . GLY B 1 78 ? -8.805 -8.023 -11.234 1 95.94 78 GLY B O 1
ATOM 1541 N N . GLN B 1 79 ? -7.09 -6.75 -11.961 1 97.62 79 GLN B N 1
ATOM 1542 C CA . GLN B 1 79 ? -6.207 -7.152 -10.867 1 97.62 79 GLN B CA 1
ATOM 1543 C C . GLN B 1 79 ? -6.691 -6.582 -9.539 1 97.62 79 GLN B C 1
ATOM 1545 O O . GLN B 1 79 ? -6.648 -7.262 -8.508 1 97.62 79 GLN B O 1
ATOM 1550 N N . LEU B 1 80 ? -7.113 -5.352 -9.523 1 98.44 80 LEU B N 1
ATOM 1551 C CA . LEU B 1 80 ? -7.652 -4.77 -8.297 1 98.44 80 LEU B CA 1
ATOM 1552 C C . LEU B 1 80 ? -8.867 -5.551 -7.812 1 98.44 80 LEU B C 1
ATOM 1554 O O . LEU B 1 80 ? -9 -5.824 -6.617 1 98.44 80 LEU B O 1
ATOM 1558 N N . ASP B 1 81 ? -9.758 -5.945 -8.734 1 97.88 81 ASP B N 1
ATOM 1559 C CA . ASP B 1 81 ? -10.906 -6.77 -8.367 1 97.88 81 ASP B CA 1
ATOM 1560 C C . ASP B 1 81 ? -10.461 -8.07 -7.707 1 97.88 81 ASP B C 1
ATOM 1562 O O . ASP B 1 81 ? -10.984 -8.445 -6.652 1 97.88 81 ASP B O 1
ATOM 1566 N N . PHE B 1 82 ? -9.57 -8.742 -8.305 1 98.06 82 PHE B N 1
ATOM 1567 C CA . PHE B 1 82 ? -9.07 -10.008 -7.777 1 98.06 82 PHE B CA 1
ATOM 1568 C C . PHE B 1 82 ? -8.5 -9.82 -6.379 1 98.06 82 PHE B C 1
ATOM 1570 O O . PHE B 1 82 ? -8.836 -10.555 -5.453 1 98.06 82 PHE B O 1
ATOM 1577 N N . HIS B 1 83 ? -7.645 -8.898 -6.16 1 98.56 83 HIS B N 1
ATOM 1578 C CA . HIS B 1 83 ? -6.918 -8.75 -4.902 1 98.56 83 HIS B CA 1
ATOM 1579 C C . HIS B 1 83 ? -7.801 -8.133 -3.824 1 98.56 83 HIS B C 1
ATOM 1581 O O . HIS B 1 83 ? -7.512 -8.25 -2.633 1 98.56 83 HIS B O 1
ATOM 1587 N N . MET B 1 84 ? -8.844 -7.43 -4.18 1 98.56 84 MET B N 1
ATOM 1588 C CA . MET B 1 84 ? -9.852 -7.031 -3.197 1 98.56 84 MET B CA 1
ATOM 1589 C C . MET B 1 84 ? -10.5 -8.258 -2.559 1 98.56 84 MET B C 1
ATOM 1591 O O . MET B 1 84 ? -10.648 -8.32 -1.337 1 98.56 84 MET B O 1
ATOM 1595 N N . ARG B 1 85 ? -10.914 -9.18 -3.371 1 98.19 85 ARG B N 1
ATOM 1596 C CA . ARG B 1 85 ? -11.453 -10.43 -2.84 1 98.19 85 ARG B CA 1
ATOM 1597 C C . ARG B 1 85 ? -10.398 -11.18 -2.029 1 98.19 85 ARG B C 1
ATOM 1599 O O . ARG B 1 85 ? -10.688 -11.688 -0.946 1 98.19 85 ARG B O 1
ATOM 1606 N N . ALA B 1 86 ? -9.18 -11.266 -2.605 1 98.31 86 ALA B N 1
ATOM 1607 C CA . ALA B 1 86 ? -8.086 -11.945 -1.925 1 98.31 86 ALA B CA 1
ATOM 1608 C C . ALA B 1 86 ? -7.84 -11.352 -0.541 1 98.31 86 ALA B C 1
ATOM 1610 O O . ALA B 1 86 ? -7.59 -12.078 0.421 1 98.31 86 ALA B O 1
ATOM 1611 N N . ALA B 1 87 ? -7.871 -10.008 -0.421 1 98.56 87 ALA B N 1
ATOM 1612 C CA . ALA B 1 87 ? -7.691 -9.344 0.868 1 98.56 87 ALA B CA 1
ATOM 1613 C C . ALA B 1 87 ? -8.734 -9.828 1.878 1 98.56 87 ALA B C 1
ATOM 1615 O O . ALA B 1 87 ? -8.391 -10.164 3.014 1 98.56 87 ALA B O 1
ATOM 1616 N N . LEU B 1 88 ? -9.984 -9.883 1.529 1 98.44 88 LEU B N 1
ATOM 1617 C CA . LEU B 1 88 ? -11.039 -10.383 2.404 1 98.44 88 LEU B CA 1
ATOM 1618 C C . LEU B 1 88 ? -10.773 -11.828 2.805 1 98.44 88 LEU B C 1
ATOM 1620 O O . LEU B 1 88 ? -10.914 -12.188 3.977 1 98.44 88 LEU B O 1
ATOM 1624 N N . ASN B 1 89 ? -10.375 -12.633 1.86 1 97.88 89 ASN B N 1
ATOM 1625 C CA . ASN B 1 89 ? -10.102 -14.047 2.117 1 97.88 89 ASN B CA 1
ATOM 1626 C C . ASN B 1 89 ? -8.945 -14.227 3.096 1 97.88 89 ASN B C 1
ATOM 1628 O O . ASN B 1 89 ? -8.867 -15.234 3.793 1 97.88 89 ASN B O 1
ATOM 1632 N N . CYS B 1 90 ? -8.055 -13.258 3.146 1 97.88 90 CYS B N 1
ATOM 1633 C CA . CYS B 1 90 ? -6.895 -13.32 4.027 1 97.88 90 CYS B CA 1
ATOM 1634 C C . CYS B 1 90 ? -7.195 -12.672 5.371 1 97.88 90 CYS B C 1
ATOM 1636 O O . CYS B 1 90 ? -6.301 -12.539 6.211 1 97.88 90 CYS B O 1
ATOM 1638 N N . GLY B 1 91 ? -8.359 -12.141 5.566 1 97.88 91 GLY B N 1
ATOM 1639 C CA . GLY B 1 91 ? -8.766 -11.68 6.887 1 97.88 91 GLY B CA 1
ATOM 1640 C C . GLY B 1 91 ? -8.844 -10.172 6.992 1 97.88 91 GLY B C 1
ATOM 1641 O O . GLY B 1 91 ? -9.117 -9.633 8.07 1 97.88 91 GLY B O 1
ATOM 1642 N N . VAL B 1 92 ? -8.555 -9.43 5.965 1 98.44 92 VAL B N 1
ATOM 1643 C CA . VAL B 1 92 ? -8.789 -7.992 5.992 1 98.44 92 VAL B CA 1
ATOM 1644 C C . VAL B 1 92 ? -10.289 -7.715 6.102 1 98.44 92 VAL B C 1
ATOM 1646 O O . VAL B 1 92 ? -11.086 -8.297 5.367 1 98.44 92 VAL B O 1
ATOM 1649 N N . THR B 1 93 ? -10.641 -6.812 6.969 1 98.31 93 THR B N 1
ATOM 1650 C CA . THR B 1 93 ? -12.055 -6.578 7.227 1 98.31 93 THR B CA 1
ATOM 1651 C C . THR B 1 93 ? -12.586 -5.461 6.332 1 98.31 93 THR B C 1
ATO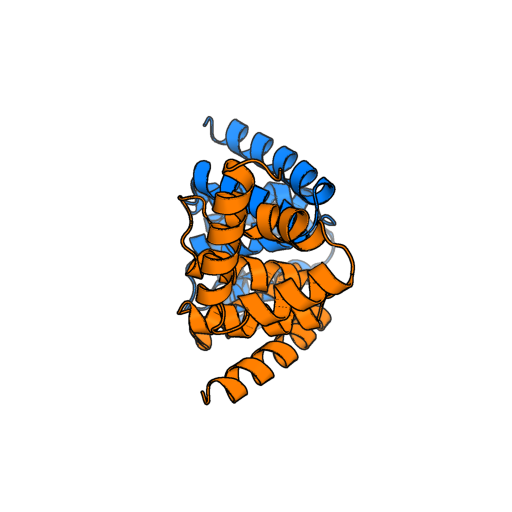M 1653 O O . THR B 1 93 ? -11.812 -4.684 5.773 1 98.31 93 THR B O 1
ATOM 1656 N N . ARG B 1 94 ? -13.977 -5.434 6.254 1 97.81 94 ARG B N 1
ATOM 1657 C CA . ARG B 1 94 ? -14.617 -4.375 5.48 1 97.81 94 ARG B CA 1
ATOM 1658 C C . ARG B 1 94 ? -14.203 -2.996 5.992 1 97.81 94 ARG B C 1
ATOM 1660 O O . ARG B 1 94 ? -13.805 -2.135 5.211 1 97.81 94 ARG B O 1
ATOM 1667 N N . PRO B 1 95 ? -14.195 -2.688 7.285 1 98.31 95 PRO B N 1
ATOM 1668 C CA . PRO B 1 95 ? -13.758 -1.371 7.754 1 98.31 95 PRO B CA 1
ATOM 1669 C C . PRO B 1 95 ? -12.305 -1.07 7.398 1 98.31 95 PRO B C 1
ATOM 1671 O O . PRO B 1 95 ? -11.961 0.074 7.086 1 98.31 95 PRO B O 1
ATOM 1674 N N . GLU B 1 96 ? -11.469 -2.049 7.41 1 98.44 96 GLU B N 1
ATOM 1675 C CA . GLU B 1 96 ? -10.078 -1.828 7.039 1 98.44 96 GLU B CA 1
ATOM 1676 C C . GLU B 1 96 ? -9.953 -1.467 5.559 1 98.44 96 GLU B C 1
ATOM 1678 O O . GLU B 1 96 ? -9.172 -0.582 5.195 1 98.44 96 GLU B O 1
ATOM 1683 N N . ILE B 1 97 ? -10.68 -2.141 4.719 1 98.69 97 ILE B N 1
ATOM 1684 C CA . ILE B 1 97 ? -10.68 -1.819 3.297 1 98.69 97 ILE B CA 1
ATOM 1685 C C . ILE B 1 97 ? -11.156 -0.384 3.092 1 98.69 97 ILE B C 1
ATOM 1687 O O . ILE B 1 97 ? -10.586 0.359 2.291 1 98.69 97 ILE B O 1
ATOM 1691 N N . VAL B 1 98 ? -12.188 0.015 3.758 1 98.44 98 VAL B N 1
ATOM 1692 C CA . VAL B 1 98 ? -12.719 1.371 3.672 1 98.44 98 VAL B CA 1
ATOM 1693 C C . VAL B 1 98 ? -11.625 2.377 4.039 1 98.44 98 VAL B C 1
ATOM 1695 O O . VAL B 1 98 ? -11.438 3.373 3.338 1 98.44 98 VAL B O 1
ATOM 1698 N N . GLU B 1 99 ? -10.906 2.1 5.07 1 98.56 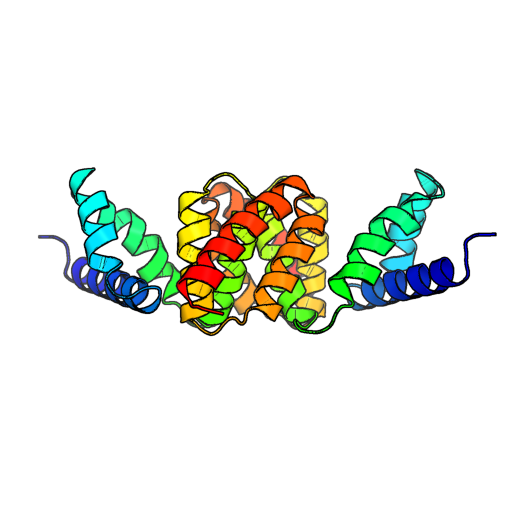99 GLU B N 1
ATOM 1699 C CA . GLU B 1 99 ? -9.836 3.002 5.484 1 98.56 99 GLU B CA 1
ATOM 1700 C C . GLU B 1 99 ? -8.742 3.08 4.426 1 98.56 99 GLU B C 1
ATOM 1702 O O . GLU B 1 99 ? -8.18 4.152 4.18 1 98.56 99 GLU B O 1
ATOM 1707 N N . ILE B 1 100 ? -8.383 1.959 3.828 1 98.75 100 ILE B N 1
ATOM 1708 C CA . ILE B 1 100 ? -7.379 1.956 2.77 1 98.75 100 ILE B CA 1
ATOM 1709 C C . ILE B 1 100 ? -7.848 2.834 1.612 1 98.75 100 ILE B C 1
ATOM 1711 O O . ILE B 1 100 ? -7.066 3.613 1.061 1 98.75 100 ILE B O 1
ATOM 1715 N N . ILE B 1 101 ? -9.078 2.787 1.257 1 98.5 101 ILE B N 1
ATOM 1716 C CA . ILE B 1 101 ? -9.602 3.527 0.117 1 98.5 101 ILE B CA 1
ATOM 1717 C C . ILE B 1 101 ? -9.594 5.023 0.422 1 98.5 101 ILE B C 1
ATOM 1719 O O . ILE B 1 101 ? -9.266 5.836 -0.443 1 98.5 101 ILE B O 1
ATOM 1723 N N . TYR B 1 102 ? -9.984 5.379 1.611 1 98 102 TYR B N 1
ATOM 1724 C CA . TYR B 1 102 ? -9.867 6.789 1.972 1 98 102 TYR B CA 1
ATOM 1725 C C . TYR B 1 102 ? -8.422 7.262 1.859 1 98 102 TYR B C 1
ATOM 1727 O O . TYR B 1 102 ? -8.164 8.391 1.43 1 98 102 TYR B O 1
ATOM 1735 N N . GLN B 1 103 ? -7.566 6.438 2.268 1 98.19 103 GLN B N 1
ATOM 1736 C CA . GLN B 1 103 ? -6.16 6.812 2.182 1 98.19 103 GLN B CA 1
ATOM 1737 C C . GLN B 1 103 ? -5.691 6.875 0.73 1 98.19 103 GLN B C 1
ATOM 1739 O O . GLN B 1 103 ? -4.82 7.676 0.387 1 98.19 103 GLN B O 1
ATOM 1744 N N . ILE B 1 104 ? -6.195 6.059 -0.177 1 98.5 104 ILE B N 1
ATOM 1745 C CA . ILE B 1 104 ? -5.926 6.172 -1.606 1 98.5 104 ILE B CA 1
ATOM 1746 C C . ILE B 1 104 ? -6.316 7.562 -2.098 1 98.5 104 ILE B C 1
ATOM 1748 O O . ILE B 1 104 ? -5.621 8.156 -2.924 1 98.5 104 ILE B O 1
ATOM 1752 N N . ALA B 1 105 ? -7.414 8.086 -1.614 1 97.69 105 ALA B N 1
ATOM 1753 C CA . ALA B 1 105 ? -7.82 9.438 -2.002 1 97.69 105 ALA B CA 1
ATOM 1754 C C . ALA B 1 105 ? -6.734 10.453 -1.654 1 97.69 105 ALA B C 1
ATOM 1756 O O . ALA B 1 105 ? -6.523 11.414 -2.393 1 97.69 105 ALA B O 1
ATOM 1757 N N . VAL B 1 106 ? -6.051 10.227 -0.556 1 97.56 106 VAL B N 1
ATOM 1758 C CA . VAL B 1 106 ? -5.016 11.148 -0.097 1 97.56 106 VAL B CA 1
ATOM 1759 C C . VAL B 1 106 ? -3.809 11.07 -1.028 1 97.56 106 VAL B C 1
ATOM 1761 O O . VAL B 1 106 ? -3.311 12.102 -1.49 1 97.56 106 VAL B O 1
ATOM 1764 N N . TYR B 1 107 ? -3.414 9.938 -1.364 1 96.69 107 TYR B N 1
ATOM 1765 C CA . TYR B 1 107 ? -2.09 9.812 -1.965 1 96.69 107 TYR B CA 1
ATOM 1766 C C . TYR B 1 107 ? -2.191 9.602 -3.471 1 96.69 107 TYR B C 1
ATOM 1768 O O . TYR B 1 107 ? -1.211 9.781 -4.195 1 96.69 107 TYR B O 1
ATOM 1776 N N . ALA B 1 108 ? -3.416 9.25 -3.967 1 96.94 108 ALA B N 1
ATOM 1777 C CA . ALA B 1 108 ? -3.555 9 -5.398 1 96.94 108 ALA B CA 1
ATOM 1778 C C . ALA B 1 108 ? -4.719 9.789 -5.984 1 96.94 108 ALA B C 1
ATOM 1780 O O . ALA B 1 108 ? -4.941 9.773 -7.199 1 96.94 108 ALA B O 1
ATOM 1781 N N . GLY B 1 109 ? -5.512 10.477 -5.129 1 96.12 109 GLY B N 1
ATOM 1782 C CA . GLY B 1 109 ? -6.578 11.336 -5.617 1 96.12 109 GLY B CA 1
ATOM 1783 C C . GLY B 1 109 ? -7.941 10.664 -5.586 1 96.12 109 GLY B C 1
ATOM 1784 O O . GLY B 1 109 ? -8.039 9.438 -5.539 1 96.12 109 GLY B O 1
ATOM 1785 N N . VAL B 1 110 ? -8.953 11.516 -5.742 1 95.25 110 VAL B N 1
ATOM 1786 C CA . VAL B 1 110 ? -10.352 11.102 -5.609 1 95.25 110 VAL B CA 1
ATOM 1787 C C . VAL B 1 110 ? -10.719 10.156 -6.746 1 95.25 110 VAL B C 1
ATOM 1789 O O . VAL B 1 110 ? -11.344 9.117 -6.52 1 95.25 110 VAL B O 1
ATOM 1792 N N . PRO B 1 111 ? -10.297 10.383 -7.969 1 94.88 111 PRO B N 1
ATOM 1793 C CA . PRO B 1 111 ? -10.688 9.445 -9.031 1 94.88 111 PRO B CA 1
ATOM 1794 C C . PRO B 1 111 ? -10.195 8.023 -8.773 1 94.88 111 PRO B C 1
ATOM 1796 O O . PRO B 1 111 ? -10.93 7.059 -9.008 1 94.88 111 PRO B O 1
ATOM 1799 N N . ALA B 1 112 ? -8.961 7.906 -8.297 1 96.88 112 ALA B N 1
ATOM 1800 C CA . ALA B 1 112 ? -8.43 6.578 -7.984 1 96.88 112 ALA B CA 1
ATOM 1801 C C . ALA B 1 112 ? -9.242 5.918 -6.875 1 96.88 112 ALA B C 1
ATOM 1803 O O . ALA B 1 112 ? -9.531 4.719 -6.938 1 96.88 112 ALA B O 1
ATOM 1804 N N . ALA B 1 113 ? -9.594 6.68 -5.879 1 97.69 113 ALA B N 1
ATOM 1805 C CA . ALA B 1 113 ? -10.391 6.164 -4.773 1 97.69 113 ALA B CA 1
ATOM 1806 C C . ALA B 1 113 ? -11.766 5.711 -5.258 1 97.69 113 ALA B C 1
ATOM 1808 O O . ALA B 1 113 ? -12.273 4.676 -4.824 1 97.69 113 ALA B O 1
ATOM 1809 N N . MET B 1 114 ? -12.297 6.457 -6.145 1 96.38 114 MET B N 1
ATOM 1810 C CA . MET B 1 114 ? -13.609 6.094 -6.68 1 96.38 114 MET B CA 1
ATOM 1811 C C . MET B 1 114 ? -13.539 4.766 -7.426 1 96.38 114 MET B C 1
ATOM 1813 O O . MET B 1 114 ? -14.438 3.932 -7.297 1 96.38 114 MET B O 1
ATOM 1817 N N . ASN B 1 115 ? -12.57 4.59 -8.195 1 96.25 115 ASN B N 1
ATOM 1818 C CA . ASN B 1 115 ? -12.367 3.305 -8.852 1 96.25 115 ASN B CA 1
ATOM 1819 C C . ASN B 1 115 ? -12.227 2.172 -7.84 1 96.25 115 ASN B C 1
ATOM 1821 O O . ASN B 1 115 ? -12.781 1.091 -8.031 1 96.25 115 ASN B O 1
ATOM 1825 N N . ALA B 1 116 ? -11.469 2.439 -6.816 1 98.25 116 ALA B N 1
ATOM 1826 C CA . ALA B 1 116 ? -11.266 1.426 -5.785 1 98.25 116 ALA B CA 1
ATOM 1827 C C . ALA B 1 116 ? -12.578 1.097 -5.074 1 98.25 116 ALA B C 1
ATOM 1829 O O . ALA B 1 116 ? -12.805 -0.049 -4.68 1 98.25 116 ALA B O 1
ATOM 1830 N N . ILE B 1 117 ? -13.43 2.096 -4.895 1 98.25 117 ILE B N 1
ATOM 1831 C CA . ILE B 1 117 ? -14.734 1.883 -4.285 1 98.25 117 ILE B CA 1
ATOM 1832 C C . ILE B 1 117 ? -15.539 0.897 -5.129 1 98.25 117 ILE B C 1
ATOM 1834 O O . ILE B 1 117 ? -16.156 -0.025 -4.594 1 98.25 117 ILE B O 1
ATOM 1838 N N . THR B 1 118 ? -15.516 1.066 -6.344 1 97.44 118 THR B N 1
ATOM 1839 C CA . THR B 1 118 ? -16.234 0.171 -7.242 1 97.44 118 THR B CA 1
ATOM 1840 C C . THR B 1 118 ? -15.766 -1.27 -7.062 1 97.44 118 THR B C 1
ATOM 1842 O O . THR B 1 118 ? -16.578 -2.186 -6.945 1 97.44 118 THR B O 1
ATOM 1845 N N . SER B 1 119 ? -14.508 -1.452 -7.07 1 98.06 119 SER B N 1
ATOM 1846 C CA . SER B 1 119 ? -13.938 -2.783 -6.883 1 98.06 119 SER B CA 1
ATOM 1847 C C . SER B 1 119 ? -14.305 -3.355 -5.52 1 98.06 119 SER B C 1
ATOM 1849 O O . SER B 1 119 ? -14.633 -4.539 -5.402 1 98.06 119 SER B O 1
ATOM 1851 N N . ALA B 1 120 ? -14.188 -2.561 -4.473 1 98.44 120 ALA B N 1
ATOM 1852 C CA . ALA B 1 120 ? -14.508 -2.996 -3.115 1 98.44 120 ALA B CA 1
ATOM 1853 C C . ALA B 1 120 ? -15.961 -3.453 -3.012 1 98.44 120 ALA B C 1
ATOM 1855 O O . ALA B 1 120 ? -16.25 -4.48 -2.395 1 98.44 120 ALA B O 1
ATOM 1856 N N . LYS B 1 121 ? -16.812 -2.707 -3.572 1 97.75 121 LYS B N 1
ATOM 1857 C CA . LYS B 1 121 ? -18.234 -3.051 -3.514 1 97.75 121 LYS B CA 1
ATOM 1858 C C . LYS B 1 121 ? -18.5 -4.41 -4.156 1 97.75 121 LYS B C 1
ATOM 1860 O O . LYS B 1 121 ? -19.297 -5.195 -3.646 1 97.75 121 LYS B O 1
ATOM 1865 N N . LYS B 1 122 ? -17.922 -4.676 -5.273 1 97.69 122 LYS B N 1
ATOM 1866 C CA . LYS B 1 122 ? -18.047 -5.996 -5.887 1 97.69 122 LYS B CA 1
ATOM 1867 C C . LYS B 1 122 ? -17.594 -7.09 -4.922 1 97.69 122 LYS B C 1
ATOM 1869 O O . LYS B 1 122 ? -18.266 -8.125 -4.797 1 97.69 122 LYS B O 1
ATOM 1874 N N . ALA B 1 123 ? -16.484 -6.891 -4.277 1 98.19 123 ALA B N 1
ATOM 1875 C CA . ALA B 1 123 ? -15.938 -7.891 -3.359 1 98.19 123 ALA B CA 1
ATOM 1876 C C . ALA B 1 123 ? -16.859 -8.086 -2.156 1 98.19 123 ALA B C 1
ATOM 1878 O O . ALA B 1 123 ? -17.062 -9.219 -1.699 1 98.19 123 ALA B O 1
ATOM 1879 N N . PHE B 1 124 ? -17.344 -6.949 -1.57 1 98.12 124 PHE B N 1
ATOM 1880 C CA . PHE B 1 124 ? -18.25 -7.031 -0.438 1 98.12 124 PHE B CA 1
ATOM 1881 C C . PHE B 1 124 ? -19.5 -7.832 -0.804 1 98.12 124 PHE B C 1
ATOM 1883 O O . PHE B 1 124 ? -19.953 -8.672 -0.028 1 98.12 124 PHE B O 1
ATOM 1890 N N . GLU B 1 125 ? -20.031 -7.527 -1.922 1 97 125 GLU B N 1
ATOM 1891 C CA . GLU B 1 125 ? -21.203 -8.25 -2.4 1 97 125 GLU B CA 1
ATOM 1892 C C . GLU B 1 125 ? -20.922 -9.742 -2.543 1 97 125 GLU B C 1
ATOM 1894 O O . GLU B 1 125 ? -21.719 -10.57 -2.105 1 97 125 GLU B O 1
ATOM 1899 N N . ALA B 1 126 ? -19.812 -10.062 -3.166 1 96 126 ALA B N 1
ATOM 1900 C CA . ALA B 1 126 ? -19.422 -11.461 -3.369 1 96 126 ALA B CA 1
ATOM 1901 C C . ALA B 1 126 ? -19.281 -12.188 -2.035 1 96 126 ALA B C 1
ATOM 1903 O O . ALA B 1 126 ? -19.578 -13.383 -1.938 1 96 126 ALA B O 1
ATOM 1904 N N . ALA B 1 127 ? -18.844 -11.508 -1.037 1 96 127 ALA B N 1
ATOM 1905 C CA . ALA B 1 127 ? -18.609 -12.094 0.281 1 96 127 ALA B CA 1
ATOM 1906 C C . ALA B 1 127 ? -19.859 -11.984 1.151 1 96 127 ALA B C 1
ATOM 1908 O O . ALA B 1 127 ? -19.891 -12.477 2.283 1 96 127 ALA B O 1
ATOM 1909 N N . ASN B 1 128 ? -20.891 -11.359 0.693 1 96.38 128 ASN B N 1
ATOM 1910 C CA . ASN B 1 128 ? -22.172 -11.164 1.373 1 96.38 128 ASN B CA 1
ATOM 1911 C C . ASN B 1 128 ? -22 -10.359 2.66 1 96.38 128 ASN B C 1
ATOM 1913 O O . ASN B 1 128 ? -22.484 -10.766 3.717 1 96.38 128 ASN B O 1
ATOM 1917 N N . ILE B 1 129 ? -21.281 -9.445 2.633 1 95.06 129 ILE B N 1
ATOM 1918 C CA . ILE B 1 129 ? -21.109 -8.547 3.768 1 95.06 129 ILE B CA 1
ATOM 1919 C C . ILE B 1 129 ? -21.359 -7.109 3.328 1 95.06 129 ILE B C 1
ATOM 1921 O O . ILE B 1 129 ? -21.266 -6.789 2.141 1 95.06 129 ILE B O 1
#

Foldseek 3Di:
DCDPVQVVLLVQLLVVLCLLPNPRSVVVQVVQCVVPVCRSSVPSSVPGSVPVPDDDDDNLVVLLVVLLVCLLVVPCLVSNLSSLLSNVSRPQDLVNLVVSLVVSCVPRNDVSSVSSVVSNVVNCVVVVD/DCDPVQVVLLVQLLVVLCLLPNPRSVVVQVVQVVVPVCRSSVPSSVPGSVPVPDDDDDNLVVLLVVLLVCLLVVPCLVSNLSSLLSNVSRPQDLVNLVVSLVVSCVPRNDVSSVSSVVSNVVNCVVVVD

InterPro domains:
  IPR003779 Alkyl hydroperoxide reductase AhpD/CMD-like [PF02627] (41-121)
  IPR029032 AhpD-like [G3DSA:1.20.1290.10] (2-128)
  IPR029032 AhpD-like [SSF69118] (14-128)
  IPR052512 4-carboxymuconolactone decarboxylase/NDH-1 regulator [PTHR33570] (25-126)

pLDDT: mean 94.66, std 9.58, range [42.28, 98.75]

Solvent-accessible surface area (backbone atoms only — not comparable to full-atom values): 13024 Å² total; per-residue (Å²): 125,84,51,71,67,49,52,54,31,40,51,46,15,38,52,52,41,30,63,37,36,83,66,40,32,60,57,54,41,50,55,32,37,72,75,35,82,59,38,38,52,58,52,40,20,48,45,32,36,64,48,63,61,40,80,85,59,55,69,39,58,50,28,51,32,49,42,34,24,41,30,34,58,61,80,46,68,71,57,40,38,52,37,41,40,23,19,46,65,48,64,48,46,73,69,47,52,52,52,50,39,55,50,26,29,63,78,44,28,60,70,27,21,52,55,39,48,55,35,44,50,54,31,32,56,75,68,70,97,127,83,51,73,68,48,52,55,31,39,52,46,14,39,52,52,41,29,63,38,36,82,65,40,32,60,58,52,40,50,56,32,36,70,76,34,82,58,37,38,53,59,54,40,21,48,46,31,37,63,48,64,61,43,82,84,59,54,68,40,59,50,29,51,33,48,41,34,24,43,30,34,59,62,81,47,68,70,58,39,37,53,39,41,39,23,19,44,62,49,65,48,45,71,68,45,52,53,53,52,36,54,48,27,29,62,78,44,30,60,70,27,21,52,54,40,48,56,36,45,51,54,33,32,56,76,69,70,97

Nearest PDB structures (foldseek):
  2af7-assembly1_A  TM=9.192E-01  e=2.389E-06  Methanothermobacter thermautotrophicus
  2af7-assembly1_F  TM=9.180E-01  e=6.696E-06  Methanothermobacter thermautotrophicus
  3d7i-assembly1_B  TM=8.539E-01  e=1.055E-02  Methanocaldococcus jannaschii
  4g9q-assembly1_A  TM=8.340E-01  e=1.996E-02  Sinorhizobium meliloti 1021
  8sxh-assembly1_C  TM=4.503E-01  e=5.642E+00  Pseudomonas aeruginosa

Sequence (258 aa):
MKPTHGIERDTLALAILDQLESGASERVSNNLDAFDASATELILGFSFADVLSREGIDLRTREMLTVAMLGAKGTAPGQLDFH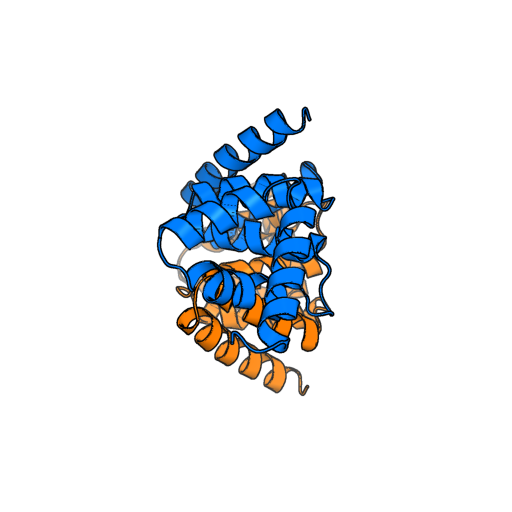MRAALNCGVTRPEIVEIIYQIAVYAGVPAAMNAITSAKKAFEAANIMKPTHGIERDTLALAILDQLESGASERVSNNLDAFDASATELILGFSFADVLSREGIDLRTREMLTVAMLGAKGTAPGQLDFHMRAALNCGVTRPEIVEIIYQIAVYAGVPAAMNAITSAKKAFEAANI

Secondary structure (DSSP, 8-state):
---HHHHHHHHHHHHHHHHHSTTHHHHHHHHHHHH-TTHIIIIIIIIIIIIITSSSS-HHHHHHHHHHHHHHH-S-HHHHHHHHHHHHHTT--HHHHHHHHHHHHHHH-HHHHHHHHHHHHHHHHHHT-/---HHHHHHHHHHHHHHHHHSTTHHHHHHHHHHHH-TTHIIIIIIIIIIIIITSSSS-HHHHHHHHHHHHHHH-S-HHHHHHHHHHHHHTT--HHHHHHHHHHHHHHH-HHHHHHHHHHHHHHHHHHT-

Organism: Ruegeria pomeroyi (strain ATCC 700808 / DSM 15171 / DSS-3) (NCBI:txid246200)

Radius of gyration: 19.54 Å; Cα contacts (8 Å, |Δi|>4): 341; chains: 2; bounding box: 44×64×40 Å